Protein AF-A0A8S3HWR1-F1 (afdb_monomer_lite)

Radius of gyration: 20.3 Å; chains: 1; bounding box: 37×56×55 Å

Secondary structure (DSSP, 8-state):
-HHHHHHHHHHHHHHHS-TTT--B---S--------TTTT-SSS-BB-SSSS--BS-TT--HHHHHHHHHHHHHHHHHHTSSS-HHHHHHHHHT----SSPTT--EEEEEEEEESSHHHHHHHHHHHHHHHHHHHHHHHHHH-EE----EEEEEETTEEEEEEEEEESS-HHHHTT-HHHHHHHHHHHHHHHT-TT--TT-EEEEEEEEHHHHHHHHTT-

Sequence (220 aa):
EEFFNLVEKFFSTYSHFNWSLESVRLCSKLNYSRQTSVDSRGSMRILCPSPPYINTSPSTINSTRQLIIQGFQNAQKILEKNLKYEERLKEILELSNNFPDKTIKSILQLKLSVKTLNELNQWTGYMKSRLGRFLNECQDECNLFVQTQNNLETRNDNLERFYSIGFQLDEQILSRHRKFYNSLNQFSEQFIICPFRTDTMKISYKLMSILDWNNEHMKK

pLDDT: mean 85.91, std 10.97, range [46.78, 95.56]

Organism: NCBI:txid392030

Structure (mmCIF, N/CA/C/O backbone):
data_AF-A0A8S3HWR1-F1
#
_entry.id   AF-A0A8S3HWR1-F1
#
loop_
_atom_site.group_PDB
_atom_site.id
_atom_site.type_symbol
_atom_site.label_atom_id
_atom_site.label_alt_id
_atom_site.label_comp_id
_atom_site.label_asym_id
_atom_site.label_entity_id
_atom_site.label_seq_id
_atom_site.pdbx_PDB_ins_code
_atom_site.Cartn_x
_atom_site.Cartn_y
_atom_site.Cartn_z
_atom_site.occupancy
_atom_site.B_iso_or_equiv
_atom_site.auth_seq_id
_atom_site.auth_comp_id
_atom_site.auth_asym_id
_atom_site.auth_atom_id
_atom_site.pdbx_PDB_model_num
ATOM 1 N N . GLU A 1 1 ? -1.163 -0.345 34.695 1.00 73.12 1 GLU A N 1
ATOM 2 C CA . GLU A 1 1 ? -2.581 -0.035 34.397 1.00 73.12 1 GLU A CA 1
ATOM 3 C C . GLU A 1 1 ? -2.732 1.201 33.519 1.00 73.12 1 GLU A C 1
ATOM 5 O O . GLU A 1 1 ? -3.304 1.086 32.446 1.00 73.12 1 GLU A O 1
ATOM 10 N N . GLU A 1 2 ? -2.151 2.347 33.890 1.00 85.44 2 GLU A N 1
ATOM 11 C CA . GLU A 1 2 ? -2.237 3.591 33.102 1.00 85.44 2 GLU A CA 1
ATOM 12 C C . GLU A 1 2 ? -1.794 3.438 31.636 1.00 85.44 2 GLU A C 1
ATOM 14 O O . GLU A 1 2 ? -2.522 3.832 30.729 1.00 85.44 2 GLU A O 1
ATOM 19 N N . PHE A 1 3 ? -0.655 2.782 31.389 1.00 86.12 3 PHE A N 1
ATOM 20 C CA . PHE A 1 3 ? -0.189 2.487 30.030 1.00 86.12 3 PHE A CA 1
ATOM 21 C C . PHE A 1 3 ? -1.216 1.694 29.205 1.00 86.12 3 PHE A C 1
ATOM 23 O O . PHE A 1 3 ? -1.459 2.016 28.047 1.00 86.12 3 PHE A O 1
ATOM 30 N N . PHE A 1 4 ? -1.863 0.687 29.794 1.00 83.88 4 PHE A N 1
ATOM 31 C CA . PHE A 1 4 ? -2.836 -0.143 29.080 1.00 83.88 4 PHE A CA 1
ATOM 32 C C . PHE A 1 4 ? -4.110 0.632 28.760 1.00 83.88 4 PHE A C 1
ATOM 34 O O . PHE A 1 4 ? -4.597 0.565 27.635 1.00 83.88 4 PHE A O 1
ATOM 41 N N . ASN A 1 5 ? -4.575 1.453 29.703 1.00 88.69 5 ASN A N 1
ATOM 42 C CA . ASN A 1 5 ? -5.685 2.369 29.461 1.00 88.69 5 ASN A CA 1
ATOM 43 C C . ASN A 1 5 ? -5.362 3.353 28.325 1.00 88.69 5 ASN A C 1
ATOM 45 O O . ASN A 1 5 ? -6.248 3.713 27.553 1.00 88.69 5 ASN A O 1
ATOM 49 N N . LEU A 1 6 ? -4.103 3.792 28.198 1.00 92.38 6 LEU A N 1
ATOM 50 C CA . LEU A 1 6 ? -3.665 4.630 27.078 1.00 92.38 6 LEU A CA 1
ATOM 51 C C . LEU A 1 6 ? -3.670 3.867 25.752 1.00 92.38 6 LEU A C 1
ATOM 53 O O . LEU A 1 6 ? -4.129 4.418 24.756 1.00 92.38 6 LEU A O 1
ATOM 57 N N . VAL A 1 7 ? -3.208 2.614 25.729 1.00 91.69 7 VAL A N 1
ATOM 58 C CA . VAL A 1 7 ? -3.240 1.759 24.530 1.00 91.69 7 VAL A CA 1
ATOM 59 C C . VAL A 1 7 ? -4.680 1.521 24.068 1.00 91.69 7 VAL A C 1
ATOM 61 O O . VAL A 1 7 ? -4.986 1.677 22.887 1.00 91.69 7 VAL A O 1
ATOM 64 N N . GLU A 1 8 ? -5.588 1.214 24.991 1.00 90.75 8 GLU A N 1
ATOM 65 C CA . GLU A 1 8 ? -7.004 1.010 24.682 1.00 90.75 8 GLU A CA 1
ATOM 66 C C . GLU A 1 8 ? -7.669 2.280 24.156 1.00 90.75 8 GLU A C 1
ATOM 68 O O . GLU A 1 8 ? -8.296 2.266 23.092 1.00 90.75 8 GLU A O 1
ATOM 73 N N . LYS A 1 9 ? -7.451 3.411 24.835 1.00 93.88 9 LYS A N 1
ATOM 74 C CA . LYS A 1 9 ? -7.927 4.713 24.361 1.00 93.88 9 LYS A CA 1
ATOM 75 C C . LYS A 1 9 ? -7.339 5.073 23.006 1.00 93.88 9 LYS A C 1
ATOM 77 O O . LYS A 1 9 ? -8.065 5.624 22.187 1.00 93.88 9 LYS A O 1
ATOM 82 N N . PHE A 1 10 ? -6.069 4.770 22.747 1.00 95.44 10 PHE A N 1
ATOM 83 C CA . PHE A 1 10 ? -5.428 5.027 21.460 1.00 95.44 10 PHE A CA 1
ATOM 84 C C . PHE A 1 10 ? -6.162 4.299 20.332 1.00 95.44 10 PHE A C 1
ATOM 86 O O . PHE A 1 10 ? -6.631 4.945 19.393 1.00 95.44 10 PHE A O 1
ATOM 93 N N . PHE A 1 11 ? -6.315 2.976 20.442 1.00 95.12 11 PHE A N 1
ATOM 94 C CA . PHE A 1 11 ? -6.959 2.191 19.391 1.00 95.12 11 PHE A CA 1
ATOM 95 C C . PHE A 1 11 ? -8.431 2.558 19.223 1.00 95.12 11 PHE A C 1
ATOM 97 O O . PHE A 1 11 ? -8.853 2.769 18.092 1.00 95.12 11 PHE A O 1
ATOM 104 N N . SER A 1 12 ? -9.175 2.723 20.321 1.00 93.81 12 SER A N 1
ATOM 105 C CA . SER A 1 12 ? -10.590 3.116 20.290 1.00 93.81 12 SER A CA 1
ATOM 106 C C . SER A 1 12 ? -10.804 4.519 19.707 1.00 93.81 12 SER A C 1
ATOM 108 O O . SER A 1 12 ? -11.704 4.730 18.892 1.00 93.81 12 SER A O 1
ATOM 110 N N . THR A 1 13 ? -9.944 5.483 20.054 1.00 95.44 13 THR A N 1
ATOM 111 C CA . THR A 1 13 ? -10.031 6.851 19.520 1.00 95.44 13 THR A CA 1
ATOM 112 C C . THR A 1 13 ? -9.774 6.856 18.020 1.00 95.44 13 THR A C 1
ATOM 114 O O . THR A 1 13 ? -10.577 7.384 17.255 1.00 95.44 13 THR A O 1
ATOM 117 N N . TYR A 1 14 ? -8.665 6.264 17.571 1.00 95.56 14 TYR A N 1
ATOM 118 C CA . TYR A 1 14 ? -8.248 6.384 16.174 1.00 95.56 14 TYR A CA 1
ATOM 119 C C . TYR A 1 14 ? -8.963 5.421 15.219 1.00 95.56 14 TYR A C 1
ATOM 121 O O . TYR A 1 14 ? -8.978 5.691 14.014 1.00 95.56 14 TYR A O 1
ATOM 129 N N . SER A 1 15 ? -9.601 4.360 15.730 1.00 94.62 15 SER A N 1
ATOM 130 C CA . SER A 1 15 ? -10.504 3.495 14.957 1.00 94.62 15 SER A CA 1
ATOM 131 C C . SER A 1 15 ? -11.819 4.194 14.583 1.00 94.62 15 SER A C 1
ATOM 133 O O . SER A 1 15 ? -12.380 3.889 13.530 1.00 94.62 15 SER A O 1
ATOM 135 N N . HIS A 1 16 ? -12.278 5.153 15.400 1.00 94.19 16 HIS A N 1
ATOM 136 C CA . HIS A 1 16 ? -13.516 5.919 15.190 1.00 94.19 16 HIS A CA 1
ATOM 137 C C . HIS A 1 16 ? -13.286 7.378 14.770 1.00 94.19 16 HIS A C 1
ATOM 139 O O . HIS A 1 16 ? -14.241 8.081 14.437 1.00 94.19 16 HIS A O 1
ATOM 145 N N . PHE A 1 17 ? -12.037 7.850 14.775 1.00 94.19 17 PHE A N 1
ATOM 146 C CA . PHE A 1 17 ? -11.698 9.219 14.396 1.00 94.19 17 PHE A CA 1
ATOM 147 C C . PHE A 1 17 ? -12.129 9.528 12.956 1.00 94.19 17 PHE A C 1
ATOM 149 O O . PHE A 1 17 ? -11.875 8.750 12.029 1.00 94.19 17 PHE A O 1
ATOM 156 N N . ASN A 1 18 ? -12.739 10.696 12.736 1.00 91.19 18 ASN A N 1
ATOM 157 C CA . ASN A 1 18 ? -13.219 11.095 11.416 1.00 91.19 18 ASN A CA 1
ATOM 158 C C . ASN A 1 18 ? -12.086 11.639 10.532 1.00 91.19 18 ASN A C 1
ATOM 160 O O . ASN A 1 18 ? -12.018 12.823 10.204 1.00 91.19 18 ASN A O 1
ATOM 164 N N . TRP A 1 19 ? -11.211 10.742 10.079 1.00 90.06 19 TRP A N 1
ATOM 165 C CA . TRP A 1 19 ? -10.056 11.053 9.230 1.00 90.06 19 TRP A CA 1
ATOM 166 C C . TRP A 1 19 ? -10.396 11.783 7.920 1.00 90.06 19 TRP A C 1
ATOM 168 O O . TRP A 1 19 ? -9.515 12.385 7.310 1.00 90.06 19 TRP A O 1
ATOM 178 N N . SER A 1 20 ? -11.650 11.726 7.458 1.00 85.94 20 SER A N 1
ATOM 179 C CA . SER A 1 20 ? -12.075 12.426 6.242 1.00 85.94 20 SER A CA 1
ATOM 180 C C . SER A 1 20 ? -12.254 13.932 6.463 1.00 85.94 20 SER A C 1
ATOM 182 O O . SER A 1 20 ? -11.844 14.738 5.622 1.00 85.94 20 SER A O 1
ATOM 184 N N . LEU A 1 21 ? -12.784 14.325 7.623 1.00 84.06 21 LEU A N 1
ATOM 185 C CA . LEU A 1 21 ? -13.127 15.715 7.933 1.00 84.06 21 LEU A CA 1
ATOM 186 C C . LEU A 1 21 ? -12.130 16.376 8.884 1.00 84.06 21 LEU A C 1
ATOM 188 O O . LEU A 1 21 ? -11.926 17.585 8.819 1.00 84.06 21 LEU A O 1
ATOM 192 N N . GLU A 1 22 ? -11.463 15.590 9.721 1.00 86.81 22 GLU A N 1
ATOM 193 C CA . GLU A 1 22 ? -10.639 16.101 10.810 1.00 86.81 22 GLU A CA 1
ATOM 194 C C . GLU A 1 22 ? -9.140 15.902 10.555 1.00 86.81 22 GLU A C 1
ATOM 196 O O . GLU A 1 22 ? -8.712 15.245 9.598 1.00 86.81 22 GLU A O 1
ATOM 201 N N . SER A 1 23 ? -8.332 16.528 11.407 1.00 87.88 23 SER A N 1
ATOM 202 C CA . SER A 1 23 ? -6.884 16.336 11.472 1.00 87.88 23 SER A CA 1
ATOM 203 C C . SER A 1 23 ? -6.483 16.189 12.930 1.00 87.88 23 SER A C 1
ATOM 205 O O . SER A 1 23 ? -6.991 16.919 13.781 1.00 87.88 23 SER A O 1
ATOM 207 N N . VAL A 1 24 ? -5.521 15.317 13.210 1.00 89.56 24 VAL A N 1
ATOM 208 C CA . VAL A 1 24 ? -4.924 15.210 14.543 1.00 89.56 24 VAL A CA 1
ATOM 209 C C . VAL A 1 24 ? -4.003 16.405 14.765 1.00 89.56 24 VAL A C 1
ATOM 211 O O . VAL A 1 24 ? -3.161 16.719 13.917 1.00 89.56 24 VAL A O 1
ATOM 214 N N . ARG A 1 25 ? -4.183 17.094 15.894 1.00 85.06 25 ARG A N 1
ATOM 215 C CA . ARG A 1 25 ? -3.436 18.302 16.264 1.00 85.06 25 ARG A CA 1
ATOM 216 C C . ARG A 1 25 ? -3.097 18.253 17.746 1.00 85.06 25 ARG A C 1
ATOM 218 O O . ARG A 1 25 ? -3.948 17.906 18.556 1.00 85.06 25 ARG A O 1
ATOM 225 N N . LEU A 1 26 ? -1.877 18.652 18.090 1.00 83.38 26 LEU A N 1
ATOM 226 C CA . LEU A 1 26 ? -1.410 18.729 19.480 1.00 83.38 26 LEU A CA 1
ATOM 227 C C . LEU A 1 26 ? -1.367 20.171 20.019 1.00 83.38 26 LEU A C 1
ATOM 229 O O . LEU A 1 26 ? -0.954 20.397 21.152 1.00 83.38 26 LEU A O 1
ATOM 233 N N . CYS A 1 27 ? -1.801 21.157 19.229 1.00 71.25 27 CYS A N 1
ATOM 234 C CA . CYS A 1 27 ? -1.801 22.572 19.606 1.00 71.25 27 CYS A CA 1
ATOM 235 C C . CYS A 1 27 ? -3.230 23.079 19.787 1.00 71.25 27 CYS A C 1
ATOM 237 O O . CYS A 1 27 ? -4.080 22.883 18.919 1.00 71.25 27 CYS A O 1
ATOM 239 N N . SER A 1 28 ? -3.483 23.753 20.909 1.00 61.25 28 SER A N 1
ATOM 240 C CA . SER A 1 28 ? -4.838 24.038 21.387 1.00 61.25 28 SER A CA 1
ATOM 241 C C . SER A 1 28 ? -5.559 25.171 20.659 1.00 61.25 28 SER A C 1
ATOM 243 O O . SER A 1 28 ? -6.784 25.217 20.708 1.00 61.25 28 SER A O 1
ATOM 245 N N . LYS A 1 29 ? -4.867 26.084 19.972 1.00 55.56 29 LYS A N 1
ATOM 246 C CA . LYS A 1 29 ? -5.513 27.212 19.285 1.00 55.56 29 LYS A CA 1
ATOM 247 C C . LYS A 1 29 ? -4.679 27.679 18.112 1.00 55.56 29 LYS A C 1
ATOM 249 O O . LYS A 1 29 ? -3.632 28.291 18.280 1.00 55.56 29 LYS A O 1
ATOM 254 N N . LEU A 1 30 ? -5.195 27.451 16.919 1.00 53.16 30 LEU A N 1
ATOM 255 C CA . LEU A 1 30 ? -4.748 28.147 15.733 1.00 53.16 30 LEU A CA 1
ATOM 256 C C . LEU A 1 30 ? -5.988 28.698 15.052 1.00 53.16 30 LEU A C 1
ATOM 258 O O . LEU A 1 30 ? -6.789 27.938 14.511 1.00 53.16 30 LEU A O 1
ATOM 262 N N . ASN A 1 31 ? -6.112 30.026 15.054 1.00 48.53 31 ASN A N 1
ATOM 263 C CA . ASN A 1 31 ? -6.956 30.775 14.125 1.00 48.53 31 ASN A CA 1
ATOM 264 C C . ASN A 1 31 ? -6.368 30.642 12.706 1.00 48.53 31 ASN A C 1
ATOM 266 O O . ASN A 1 31 ? -6.009 31.628 12.068 1.00 48.53 31 ASN A O 1
ATOM 270 N N . TYR A 1 32 ? -6.195 29.410 12.223 1.00 50.94 32 TYR A N 1
ATOM 271 C CA . TYR A 1 32 ? -5.799 29.126 10.852 1.00 50.94 32 TYR A CA 1
ATOM 272 C C . TYR A 1 32 ? -7.039 29.305 9.976 1.00 50.94 32 TYR A C 1
ATOM 274 O O . TYR A 1 32 ? -7.683 28.354 9.547 1.00 50.94 32 TYR A O 1
ATOM 282 N N . SER A 1 33 ? -7.370 30.568 9.712 1.00 46.78 33 SER A N 1
ATOM 283 C CA . SER A 1 33 ? -8.321 30.979 8.674 1.00 46.78 33 SER A CA 1
ATOM 284 C C . SER A 1 33 ? -7.793 30.717 7.256 1.00 46.78 33 SER A C 1
ATOM 286 O O . SER A 1 33 ? -8.476 30.994 6.275 1.00 46.78 33 SER A O 1
ATOM 288 N N . ARG A 1 34 ? -6.580 30.164 7.126 1.00 49.28 34 ARG A N 1
ATOM 289 C CA . ARG A 1 34 ? -5.975 29.751 5.861 1.00 49.28 34 ARG A CA 1
ATOM 290 C C . ARG A 1 34 ? -5.619 28.271 5.922 1.00 49.28 34 ARG A C 1
ATOM 292 O O . ARG A 1 34 ? -4.478 27.918 6.193 1.00 49.28 34 ARG A O 1
ATOM 299 N N . GLN A 1 35 ? -6.598 27.407 5.660 1.00 53.16 35 GLN A N 1
ATOM 300 C CA . GLN A 1 35 ? -6.298 26.077 5.127 1.00 53.16 35 GLN A CA 1
ATOM 301 C C . GLN A 1 35 ? -5.557 26.288 3.804 1.00 53.16 35 GLN A C 1
ATOM 303 O O . GLN A 1 35 ? -6.161 26.702 2.815 1.00 53.16 35 GLN A O 1
ATOM 308 N N . THR A 1 36 ? -4.243 26.081 3.784 1.00 53.12 36 THR A N 1
ATOM 309 C CA . THR A 1 36 ? -3.518 26.046 2.513 1.00 53.12 36 THR A CA 1
ATOM 310 C C . THR A 1 36 ? -3.724 24.668 1.882 1.00 53.12 36 THR A C 1
ATOM 312 O O . THR A 1 36 ? -3.886 23.667 2.579 1.00 53.12 36 THR A O 1
ATOM 315 N N . SER A 1 37 ? -3.727 24.584 0.551 1.00 54.81 37 SER A N 1
ATOM 316 C CA . SER A 1 37 ? -3.932 23.324 -0.188 1.00 54.81 37 SER A CA 1
ATOM 317 C C . SER A 1 37 ? -2.844 22.267 0.058 1.00 54.81 37 SER A C 1
ATOM 319 O O . SER A 1 37 ? -2.999 21.112 -0.333 1.00 54.81 37 SER A O 1
ATOM 321 N N . VAL A 1 38 ? -1.730 22.652 0.686 1.00 53.16 38 VAL A N 1
ATOM 322 C CA . VAL A 1 38 ? -0.637 21.751 1.072 1.00 53.16 38 VAL A CA 1
ATOM 323 C C . VAL A 1 38 ? -0.955 21.043 2.393 1.00 53.16 38 VAL A C 1
ATOM 325 O O . VAL A 1 38 ? -0.665 19.855 2.521 1.00 53.16 38 VAL A O 1
ATOM 328 N N . ASP A 1 39 ? -1.641 21.720 3.320 1.00 56.03 39 ASP A N 1
ATOM 329 C CA . ASP A 1 39 ? -2.047 21.169 4.624 1.00 56.03 39 ASP A CA 1
ATOM 330 C C . ASP A 1 39 ? -3.174 20.126 4.502 1.00 56.03 39 ASP A C 1
ATOM 332 O O . ASP A 1 39 ? -3.414 19.338 5.420 1.00 56.03 39 ASP A O 1
ATOM 336 N N . SER A 1 40 ? -3.877 20.109 3.363 1.00 63.00 40 SER A N 1
ATOM 337 C CA . SER A 1 40 ? -4.985 19.192 3.082 1.00 63.00 40 SER A CA 1
ATOM 338 C C . SER A 1 40 ? -4.583 17.916 2.337 1.00 63.00 40 SER A C 1
ATOM 340 O O . SER A 1 40 ? -5.436 17.045 2.162 1.00 63.00 40 SER A O 1
ATOM 342 N N . ARG A 1 41 ? -3.319 17.775 1.904 1.00 75.94 41 ARG A N 1
ATOM 343 C CA . ARG A 1 41 ? -2.853 16.574 1.186 1.00 75.94 41 ARG A CA 1
ATOM 344 C C . ARG A 1 41 ? -2.784 15.365 2.111 1.00 75.94 41 ARG A C 1
ATOM 346 O O . ARG A 1 41 ? -2.347 15.488 3.250 1.00 75.94 41 ARG A O 1
ATOM 353 N N . GLY A 1 42 ? -3.114 14.194 1.576 1.00 85.31 42 GLY A N 1
ATOM 354 C CA . GLY A 1 42 ? -3.088 12.922 2.292 1.00 85.31 42 GLY A CA 1
ATOM 355 C C . GLY A 1 42 ? -4.412 12.600 2.988 1.00 85.31 42 GLY A C 1
ATOM 356 O O . GLY A 1 42 ? -5.087 13.474 3.531 1.00 85.31 42 GLY A O 1
ATOM 357 N N . SER A 1 43 ? -4.792 11.326 2.975 1.00 89.06 43 SER A N 1
ATOM 358 C CA . SER A 1 43 ? -6.071 10.846 3.507 1.00 89.06 43 SER A CA 1
ATOM 359 C C . SER A 1 43 ? -6.106 10.731 5.032 1.00 89.06 43 SER A C 1
ATOM 361 O O . SER A 1 43 ? -7.198 10.691 5.597 1.00 89.06 43 SER A O 1
ATOM 363 N N . MET A 1 44 ? -4.951 10.682 5.702 1.00 92.12 44 MET A N 1
ATOM 364 C CA . MET A 1 44 ? -4.816 10.784 7.159 1.00 92.12 44 MET A CA 1
ATOM 365 C C . MET A 1 44 ? -3.956 12.002 7.484 1.00 92.12 44 MET A C 1
ATOM 367 O O . MET A 1 44 ? -2.798 12.062 7.074 1.00 92.12 44 MET A O 1
ATOM 371 N N . ARG A 1 45 ? -4.512 12.989 8.193 1.00 89.81 45 ARG A N 1
ATOM 372 C CA . ARG A 1 45 ? -3.832 14.259 8.482 1.00 89.81 45 ARG A CA 1
ATOM 373 C C . ARG A 1 45 ? -3.377 14.312 9.934 1.00 89.81 45 ARG A C 1
ATOM 375 O O . ARG A 1 45 ? -4.212 14.391 10.834 1.00 89.81 45 ARG A O 1
ATOM 382 N N . ILE A 1 46 ? -2.066 14.310 10.146 1.00 91.31 46 ILE A N 1
ATOM 383 C CA . ILE A 1 46 ? -1.434 14.463 11.459 1.00 91.31 46 ILE A CA 1
ATOM 384 C C . ILE A 1 46 ? -0.518 15.680 11.369 1.00 91.31 46 ILE A C 1
ATOM 386 O O . ILE A 1 46 ? 0.472 15.666 10.641 1.00 91.31 46 ILE A O 1
ATOM 390 N N . LEU A 1 47 ? -0.876 16.763 12.055 1.00 87.62 47 LEU A N 1
ATOM 391 C CA . LEU A 1 47 ? -0.146 18.022 11.931 1.00 87.62 47 LEU A CA 1
ATOM 392 C C . LEU A 1 47 ? 1.024 18.080 12.913 1.00 87.62 47 LEU A C 1
ATOM 394 O O . LEU A 1 47 ? 0.874 17.761 14.095 1.00 87.62 47 LEU A O 1
ATOM 398 N N . CYS A 1 48 ? 2.177 18.537 12.421 1.00 86.81 48 CYS A N 1
ATOM 399 C CA . CYS A 1 48 ? 3.309 18.917 13.260 1.00 86.81 48 CYS A CA 1
ATOM 400 C C . CYS A 1 48 ? 2.850 19.948 14.308 1.00 86.81 48 CYS A C 1
ATOM 402 O O . CYS A 1 48 ? 2.106 20.856 13.944 1.00 86.81 48 CYS A O 1
ATOM 404 N N . PRO A 1 49 ? 3.278 19.856 15.581 1.00 84.06 49 PRO A N 1
ATOM 405 C CA . PRO A 1 49 ? 2.920 20.833 16.612 1.00 84.06 49 PRO A CA 1
ATOM 406 C C . PRO A 1 49 ? 3.667 22.171 16.493 1.00 84.06 49 PRO A C 1
ATOM 408 O O . PRO A 1 49 ? 3.376 23.106 17.235 1.00 84.06 49 PRO A O 1
ATOM 411 N N . SER A 1 50 ? 4.636 22.281 15.587 1.00 82.94 50 SER A N 1
ATOM 412 C CA . SER A 1 50 ? 5.455 23.482 15.422 1.00 82.94 50 SER A CA 1
ATOM 413 C C . SER A 1 50 ? 5.212 24.126 14.055 1.00 82.94 50 SER A C 1
ATOM 415 O O . SER A 1 50 ? 5.093 23.399 13.064 1.00 82.94 50 SER A O 1
ATOM 417 N N . PRO A 1 51 ? 5.179 25.471 13.962 1.00 81.44 51 PRO A N 1
ATOM 418 C CA . PRO A 1 51 ? 5.148 26.159 12.678 1.00 81.44 51 PRO A CA 1
ATOM 419 C C . PRO A 1 51 ? 6.356 25.792 11.792 1.00 81.44 51 PRO A C 1
ATOM 421 O O . PRO A 1 51 ? 7.470 25.694 12.312 1.00 81.44 51 PRO A O 1
ATOM 424 N N . PRO A 1 52 ? 6.180 25.666 10.463 1.00 77.12 52 PRO A N 1
ATOM 425 C CA . PRO A 1 52 ? 4.902 25.655 9.750 1.00 77.12 52 PRO A CA 1
ATOM 426 C C . PRO A 1 52 ? 4.196 24.307 9.982 1.00 77.12 52 PRO A C 1
ATOM 428 O O . PRO A 1 52 ? 4.800 23.265 9.755 1.00 77.12 52 PRO A O 1
ATOM 431 N N . TYR A 1 53 ? 2.943 24.320 10.453 1.00 80.38 53 TYR A N 1
ATOM 432 C CA . TYR A 1 53 ? 2.177 23.146 10.914 1.00 80.38 53 TYR A CA 1
ATOM 433 C C . TYR A 1 53 ? 1.824 22.159 9.782 1.00 80.38 53 TYR A C 1
ATOM 435 O O . TYR A 1 53 ? 0.665 22.006 9.402 1.00 80.38 53 TYR A O 1
ATOM 443 N N . ILE A 1 54 ? 2.835 21.492 9.232 1.00 85.25 54 ILE A N 1
ATOM 444 C CA . ILE A 1 54 ? 2.727 20.604 8.076 1.00 85.25 54 ILE A CA 1
ATOM 445 C C . ILE A 1 54 ? 2.069 19.271 8.431 1.00 85.25 54 ILE A C 1
ATOM 447 O O . ILE A 1 54 ? 2.251 18.745 9.533 1.00 85.25 54 ILE A O 1
ATOM 451 N N . ASN A 1 55 ? 1.359 18.682 7.465 1.00 87.88 55 ASN A N 1
ATOM 452 C CA . ASN A 1 55 ? 0.939 17.289 7.563 1.00 87.88 55 ASN A CA 1
ATOM 453 C C . ASN A 1 55 ? 2.161 16.360 7.466 1.00 87.88 55 ASN A C 1
ATOM 455 O O . ASN A 1 55 ? 2.919 16.428 6.497 1.00 87.88 55 ASN A O 1
ATOM 459 N N . THR A 1 56 ? 2.330 15.470 8.441 1.00 89.75 56 THR A N 1
ATOM 460 C CA . THR A 1 56 ? 3.425 14.487 8.487 1.00 89.75 56 THR A CA 1
ATOM 461 C C . THR A 1 56 ? 3.133 13.225 7.675 1.00 89.75 56 THR A C 1
ATOM 463 O O . THR A 1 56 ? 4.045 12.452 7.385 1.00 89.75 56 THR A O 1
ATOM 466 N N . SER A 1 57 ? 1.887 13.035 7.238 1.00 88.31 57 SER A N 1
ATOM 467 C CA . SER A 1 57 ? 1.435 11.874 6.463 1.00 88.31 57 SER A CA 1
ATOM 468 C C . SER A 1 57 ? 0.850 12.238 5.082 1.00 88.31 57 SER A C 1
ATOM 470 O O . SER A 1 57 ? -0.219 11.738 4.714 1.00 88.31 57 SER A O 1
ATOM 472 N N . PRO A 1 58 ? 1.536 13.064 4.260 1.00 85.44 58 PRO A N 1
ATOM 473 C CA . PRO A 1 58 ? 0.992 13.575 2.997 1.00 85.44 58 PRO A CA 1
ATOM 474 C C . PRO A 1 58 ? 0.866 12.507 1.899 1.00 85.44 58 PRO A C 1
ATOM 476 O O . PRO A 1 58 ? 0.156 12.717 0.921 1.00 85.44 58 PRO A O 1
ATOM 479 N N . SER A 1 59 ? 1.558 11.374 2.041 1.00 84.31 59 SER A N 1
ATOM 480 C CA . SER A 1 59 ? 1.547 10.254 1.092 1.00 84.31 59 SER A CA 1
ATOM 481 C C . SER A 1 59 ? 0.438 9.234 1.354 1.00 84.31 59 SER A C 1
ATOM 483 O O . SER A 1 59 ? 0.306 8.273 0.597 1.00 84.31 59 SER A O 1
ATOM 485 N N . THR A 1 60 ? -0.339 9.401 2.428 1.00 88.38 60 THR A N 1
ATOM 486 C CA . THR A 1 60 ? -1.447 8.493 2.733 1.00 88.38 60 THR A CA 1
ATOM 487 C C . THR A 1 60 ? -2.561 8.660 1.711 1.00 88.38 60 THR A C 1
ATOM 489 O O . THR A 1 60 ? -2.991 9.774 1.430 1.00 88.38 60 THR A O 1
ATOM 492 N N . ILE A 1 61 ? -3.046 7.547 1.173 1.00 88.31 61 ILE A N 1
ATOM 493 C CA . ILE A 1 61 ? -4.184 7.515 0.250 1.00 88.31 61 ILE A CA 1
ATOM 494 C C . ILE A 1 61 ? -5.388 6.862 0.948 1.00 88.31 61 ILE A C 1
ATOM 496 O O . ILE A 1 61 ? -5.237 6.287 2.030 1.00 88.31 61 ILE A O 1
ATOM 500 N N . ASN A 1 62 ? -6.590 6.951 0.376 1.00 87.62 62 ASN A N 1
ATOM 501 C CA . ASN A 1 62 ? -7.817 6.413 0.966 1.00 87.62 62 ASN A CA 1
ATOM 502 C C . ASN A 1 62 ? -7.706 4.913 1.241 1.00 87.62 62 ASN A C 1
ATOM 504 O O . ASN A 1 62 ? -8.109 4.482 2.319 1.00 87.62 62 ASN A O 1
ATOM 508 N N . SER A 1 63 ? -7.110 4.144 0.330 1.00 85.56 63 SER A N 1
ATOM 509 C CA . SER A 1 63 ? -6.926 2.702 0.521 1.00 85.56 63 SER A CA 1
ATOM 510 C C . SER A 1 63 ? -5.980 2.410 1.694 1.00 85.56 63 SER A C 1
ATOM 512 O O . SER A 1 63 ? -6.302 1.610 2.566 1.00 85.56 63 SER A O 1
ATOM 514 N N . THR A 1 64 ? -4.851 3.125 1.803 1.00 87.69 64 THR A N 1
ATOM 515 C CA . THR A 1 64 ? -3.937 2.990 2.954 1.00 87.69 64 THR A CA 1
ATOM 516 C C . THR A 1 64 ? -4.601 3.420 4.262 1.00 87.69 64 THR A C 1
ATOM 518 O O . THR A 1 64 ? -4.409 2.776 5.289 1.00 87.69 64 THR A O 1
ATOM 521 N N . ARG A 1 65 ? -5.421 4.479 4.240 1.00 89.81 65 ARG A N 1
ATOM 522 C CA . ARG A 1 65 ? -6.216 4.894 5.402 1.00 89.81 65 ARG A CA 1
ATOM 523 C C . ARG A 1 65 ? -7.166 3.788 5.851 1.00 89.81 65 ARG A C 1
ATOM 525 O O . ARG A 1 65 ? -7.247 3.523 7.045 1.00 89.81 65 ARG A O 1
ATOM 532 N N . GLN A 1 66 ? -7.887 3.167 4.919 1.00 87.50 66 GLN A N 1
ATOM 533 C CA . GLN A 1 66 ? -8.822 2.082 5.229 1.00 87.50 66 GLN A CA 1
ATOM 534 C C . GLN A 1 66 ? -8.106 0.911 5.906 1.00 87.50 66 GLN A C 1
ATOM 536 O O . GLN A 1 66 ? -8.586 0.439 6.933 1.00 87.50 66 GLN A O 1
ATOM 541 N N . LEU A 1 67 ? -6.926 0.521 5.412 1.00 86.56 67 LEU A N 1
ATOM 542 C CA . LEU A 1 67 ? -6.108 -0.508 6.060 1.00 86.56 67 LEU A CA 1
ATOM 543 C C . LEU A 1 67 ? -5.698 -0.136 7.486 1.00 86.56 67 LEU A C 1
ATOM 545 O O . LEU A 1 67 ? -5.784 -0.960 8.389 1.00 86.56 67 LEU A O 1
ATOM 549 N N . ILE A 1 68 ? -5.229 1.097 7.696 1.00 90.56 68 ILE A N 1
ATOM 550 C CA . ILE A 1 68 ? -4.780 1.546 9.020 1.00 90.56 68 ILE A CA 1
ATOM 551 C C . ILE A 1 68 ? -5.956 1.541 10.005 1.00 90.56 68 ILE A C 1
ATOM 553 O O . ILE A 1 68 ? -5.823 1.023 11.113 1.00 90.56 68 ILE A O 1
ATOM 557 N N . ILE A 1 69 ? -7.124 2.042 9.585 1.00 92.06 69 ILE A N 1
ATOM 558 C CA . ILE A 1 69 ? -8.353 2.004 10.392 1.00 92.06 69 ILE A CA 1
ATOM 559 C C . ILE A 1 69 ? -8.752 0.557 10.699 1.00 92.06 69 ILE A C 1
ATOM 561 O O . ILE A 1 69 ? -9.063 0.246 11.846 1.00 92.06 69 ILE A O 1
ATOM 565 N N . GLN A 1 70 ? -8.695 -0.343 9.715 1.00 89.75 70 GLN A N 1
ATOM 566 C CA . GLN A 1 70 ? -8.974 -1.765 9.921 1.00 89.75 70 GLN A CA 1
ATOM 567 C C . GLN A 1 70 ? -8.001 -2.392 10.932 1.00 89.75 70 GLN A C 1
ATOM 569 O O . GLN A 1 70 ? -8.426 -3.156 11.798 1.00 89.75 70 GLN A O 1
ATOM 574 N N . GLY A 1 71 ? -6.715 -2.034 10.876 1.00 90.56 71 GLY A N 1
ATOM 575 C CA . GLY A 1 71 ? -5.716 -2.436 11.866 1.00 90.56 71 GLY A CA 1
ATOM 576 C C . GLY A 1 71 ? -6.077 -1.970 13.278 1.00 90.56 71 GLY A C 1
ATOM 577 O O . GLY A 1 71 ? -6.058 -2.772 14.211 1.00 90.56 71 GLY A O 1
ATOM 578 N N . PHE A 1 72 ? -6.496 -0.709 13.433 1.00 94.12 72 PHE A N 1
ATOM 579 C CA . PHE A 1 72 ? -6.960 -0.184 14.722 1.00 94.12 72 PHE A CA 1
ATOM 580 C C . PHE A 1 72 ? -8.210 -0.905 15.235 1.00 94.12 72 PHE A C 1
ATOM 582 O O . PHE A 1 72 ? -8.271 -1.259 16.410 1.00 94.12 72 PHE A O 1
ATOM 589 N N . GLN A 1 73 ? -9.178 -1.182 14.361 1.00 93.25 73 GLN A N 1
ATOM 590 C CA . GLN A 1 73 ? -10.394 -1.920 14.712 1.00 93.25 73 GLN A CA 1
ATOM 591 C C . GLN A 1 73 ? -10.096 -3.367 15.125 1.00 93.25 73 GLN A C 1
ATOM 593 O O . GLN A 1 73 ? -10.706 -3.881 16.060 1.00 93.25 73 GLN A O 1
ATOM 598 N N . ASN A 1 74 ? -9.152 -4.035 14.459 1.00 92.38 74 ASN A N 1
ATOM 599 C CA . ASN A 1 74 ? -8.738 -5.389 14.828 1.00 92.38 74 ASN A CA 1
ATOM 600 C C . ASN A 1 74 ? -8.044 -5.411 16.195 1.00 92.38 74 ASN A C 1
ATOM 602 O O . ASN A 1 74 ? -8.374 -6.253 17.028 1.00 92.38 74 ASN A O 1
ATOM 606 N N . ALA A 1 75 ? -7.140 -4.461 16.451 1.00 93.50 75 ALA A N 1
ATOM 607 C CA . ALA A 1 75 ? -6.497 -4.322 17.754 1.00 93.50 75 ALA A CA 1
ATOM 608 C C . ALA A 1 75 ? -7.520 -4.033 18.865 1.00 93.50 75 ALA A C 1
ATOM 610 O O . ALA A 1 75 ? -7.467 -4.653 19.924 1.00 93.50 75 ALA A O 1
ATOM 611 N N . GLN A 1 76 ? -8.502 -3.165 18.606 1.00 92.62 76 GLN A N 1
ATOM 612 C CA . GLN A 1 76 ? -9.586 -2.885 19.549 1.00 92.62 76 GLN A CA 1
ATOM 613 C C . GLN A 1 76 ? -10.388 -4.150 19.900 1.00 92.62 76 GLN A C 1
ATOM 615 O O . GLN A 1 76 ? -10.588 -4.437 21.077 1.00 92.62 76 GLN A O 1
ATOM 620 N N . LYS A 1 77 ? -10.772 -4.960 18.905 1.00 92.75 77 LYS A N 1
ATOM 621 C CA . LYS A 1 77 ? -11.476 -6.234 19.145 1.00 92.75 77 LYS A CA 1
ATOM 622 C C . LYS A 1 77 ? -10.674 -7.199 20.018 1.00 92.75 77 LYS A C 1
ATOM 624 O O . LYS A 1 77 ? -11.262 -7.946 20.791 1.00 92.75 77 LYS A O 1
ATOM 629 N N . ILE A 1 78 ? -9.345 -7.217 19.887 1.00 93.50 78 ILE A N 1
ATOM 630 C CA . ILE A 1 78 ? -8.466 -8.025 20.747 1.00 93.50 78 ILE A CA 1
ATOM 631 C C . ILE A 1 78 ? -8.473 -7.490 22.180 1.00 93.50 78 ILE A C 1
ATOM 633 O O . ILE A 1 78 ? -8.530 -8.271 23.129 1.00 93.50 78 ILE A O 1
ATOM 637 N N . LEU A 1 79 ? -8.450 -6.167 22.346 1.00 90.50 79 LEU A N 1
ATOM 638 C CA . LEU A 1 79 ? -8.485 -5.530 23.662 1.00 90.50 79 LEU A CA 1
ATOM 639 C C . LEU A 1 79 ? -9.793 -5.792 24.414 1.00 90.50 79 LEU A C 1
ATOM 641 O O . LEU A 1 79 ? -9.755 -5.890 25.636 1.00 90.50 79 LEU A O 1
ATOM 645 N N . GLU A 1 80 ? -10.904 -5.988 23.707 1.00 89.38 80 GLU A N 1
ATOM 646 C CA . GLU A 1 80 ? -12.216 -6.336 24.275 1.00 89.38 80 GLU A CA 1
ATOM 647 C C . GLU A 1 80 ? -12.324 -7.810 24.724 1.00 89.38 80 GLU A C 1
ATOM 649 O O . GLU A 1 80 ? -13.268 -8.182 25.425 1.00 89.38 80 GLU A O 1
ATOM 654 N N . LYS A 1 81 ? -11.368 -8.677 24.358 1.00 91.12 81 LYS A N 1
ATOM 655 C CA . LYS A 1 81 ? -11.391 -10.095 24.749 1.00 91.12 81 LYS A CA 1
ATOM 656 C C . LYS A 1 81 ? -11.128 -10.274 26.240 1.00 91.12 81 LYS A C 1
ATOM 658 O O . LYS A 1 81 ? -10.294 -9.593 26.832 1.00 91.12 81 LYS A O 1
ATOM 663 N N . ASN A 1 82 ? -11.736 -11.302 26.829 1.00 87.12 82 ASN A N 1
ATOM 664 C CA . ASN A 1 82 ? -11.473 -11.698 28.213 1.00 87.12 82 ASN A CA 1
ATOM 665 C C . ASN A 1 82 ? -10.171 -12.520 28.349 1.00 87.12 82 ASN A C 1
ATOM 667 O O . ASN A 1 82 ? -10.200 -13.697 28.696 1.00 87.12 82 ASN A O 1
ATOM 671 N N . LEU A 1 83 ? -9.033 -11.906 28.014 1.00 87.56 83 LEU A N 1
ATOM 672 C CA . LEU A 1 83 ? -7.681 -12.482 28.117 1.00 87.56 83 LEU A CA 1
ATOM 673 C C . LEU A 1 83 ? -6.818 -11.696 29.108 1.00 87.56 83 LEU A C 1
ATOM 675 O O . LEU A 1 83 ? -7.160 -10.559 29.452 1.00 87.56 83 LEU A O 1
ATOM 679 N N . LYS A 1 84 ? -5.670 -12.243 29.525 1.00 88.81 84 LYS A N 1
ATOM 680 C CA . LYS A 1 84 ? -4.680 -11.450 30.274 1.00 88.81 84 LYS A CA 1
ATOM 681 C C . LYS A 1 84 ? -4.079 -10.368 29.372 1.00 88.81 84 LYS A C 1
ATOM 683 O O . LYS A 1 84 ? -3.958 -10.548 28.165 1.00 88.81 84 LYS A O 1
ATOM 688 N N . TYR A 1 85 ? -3.671 -9.238 29.946 1.00 83.94 85 TYR A N 1
ATOM 689 C CA . TYR A 1 85 ? -3.165 -8.095 29.170 1.00 83.94 85 TYR A CA 1
ATOM 690 C C . TYR A 1 85 ? -1.951 -8.426 28.296 1.00 83.94 85 TYR A C 1
ATOM 692 O O . TYR A 1 85 ? -1.881 -7.996 27.148 1.00 83.94 85 TYR A O 1
ATOM 700 N N . GLU A 1 86 ? -1.012 -9.206 28.828 1.00 88.00 86 GLU A N 1
ATOM 701 C CA . GLU A 1 86 ? 0.194 -9.642 28.114 1.00 88.00 86 GLU A CA 1
ATOM 702 C C . GLU A 1 86 ? -0.162 -10.461 26.868 1.00 88.00 86 GLU A C 1
ATOM 704 O O . GLU A 1 86 ? 0.438 -10.279 25.811 1.00 88.00 86 GLU A O 1
ATOM 709 N N . GLU A 1 87 ? -1.194 -11.301 26.971 1.00 90.94 87 GLU A N 1
ATOM 710 C CA . GLU A 1 87 ? -1.711 -12.101 25.861 1.00 90.94 87 GLU A CA 1
ATOM 711 C C . GLU A 1 87 ? -2.378 -11.211 24.807 1.00 90.94 87 GLU A C 1
ATOM 713 O O . GLU A 1 87 ? -2.117 -11.385 23.619 1.00 90.94 87 GLU A O 1
ATOM 718 N N . ARG A 1 88 ? -3.162 -10.202 25.223 1.00 89.69 88 ARG A N 1
ATOM 719 C CA . ARG A 1 88 ? -3.769 -9.227 24.296 1.00 89.69 88 ARG A CA 1
ATOM 720 C C . ARG A 1 88 ? -2.703 -8.439 23.536 1.00 89.69 88 ARG A C 1
ATOM 722 O O . ARG A 1 88 ? -2.804 -8.295 22.323 1.00 89.69 88 ARG A O 1
ATOM 729 N N . LEU A 1 89 ? -1.673 -7.938 24.225 1.00 88.88 89 LEU A N 1
ATOM 730 C CA . LEU A 1 89 ? -0.579 -7.205 23.578 1.00 88.88 89 LEU A CA 1
ATOM 731 C C . LEU A 1 89 ? 0.210 -8.087 22.619 1.00 88.88 89 LEU A C 1
ATOM 733 O O . LEU A 1 89 ? 0.512 -7.650 21.511 1.00 88.88 89 LEU A O 1
ATOM 737 N N . LYS A 1 90 ? 0.523 -9.318 23.029 1.00 91.62 90 LYS A N 1
ATOM 738 C CA . LYS A 1 90 ? 1.176 -10.289 22.156 1.00 91.62 90 LYS A CA 1
ATOM 739 C C . LYS A 1 90 ? 0.349 -10.513 20.890 1.00 91.62 90 LYS A C 1
ATOM 741 O O . LYS A 1 90 ? 0.889 -10.393 19.798 1.00 91.62 90 LYS A O 1
ATOM 746 N N . GLU A 1 91 ? -0.957 -10.731 21.029 1.00 92.69 91 GLU A N 1
ATOM 747 C CA . GLU A 1 91 ? -1.845 -10.936 19.884 1.00 92.69 91 GLU A CA 1
ATOM 748 C C . GLU A 1 91 ? -1.914 -9.697 18.967 1.00 92.69 91 GLU A C 1
ATOM 750 O O . GLU A 1 91 ? -1.892 -9.839 17.748 1.00 92.69 91 GLU A O 1
ATOM 755 N N . ILE A 1 92 ? -1.920 -8.477 19.522 1.00 91.25 92 ILE A N 1
ATOM 756 C CA . ILE A 1 92 ? -1.859 -7.232 18.730 1.00 91.25 92 ILE A CA 1
ATOM 757 C C . ILE A 1 92 ? -0.546 -7.130 17.945 1.00 91.25 92 ILE A C 1
ATOM 759 O O . ILE A 1 92 ? -0.561 -6.729 16.783 1.00 91.25 92 ILE A O 1
ATOM 763 N N . LEU A 1 93 ? 0.588 -7.472 18.562 1.00 90.62 93 LEU A N 1
ATOM 764 C CA . LEU A 1 93 ? 1.904 -7.433 17.913 1.00 90.62 93 LEU A CA 1
ATOM 765 C C . LEU A 1 93 ? 2.067 -8.525 16.847 1.00 90.62 93 LEU A C 1
ATOM 767 O O . LEU A 1 93 ? 2.837 -8.351 15.905 1.00 90.62 93 LEU A O 1
ATOM 771 N N . GLU A 1 94 ? 1.336 -9.628 16.988 1.00 90.38 94 GLU A N 1
ATOM 772 C CA . GLU A 1 94 ? 1.295 -10.744 16.041 1.00 90.38 94 GLU A CA 1
ATOM 773 C C . GLU A 1 94 ? 0.229 -10.561 14.945 1.00 90.38 94 GLU A C 1
ATOM 775 O O . GLU A 1 94 ? 0.100 -11.420 14.068 1.00 90.38 94 GLU A O 1
ATOM 780 N N . LEU A 1 95 ? -0.509 -9.439 14.941 1.00 86.62 95 LEU A N 1
ATOM 781 C CA . LEU A 1 95 ? -1.441 -9.115 13.864 1.00 86.62 95 LEU A CA 1
ATOM 782 C C . LEU A 1 95 ? -0.700 -9.076 12.528 1.00 86.62 95 LEU A C 1
ATOM 784 O O . LEU A 1 95 ? 0.103 -8.186 12.240 1.00 86.62 95 LEU A O 1
ATOM 788 N N . SER A 1 96 ? -1.032 -10.036 11.675 1.00 79.00 96 SER A N 1
ATOM 789 C CA . SER A 1 96 ? -0.638 -10.017 10.278 1.00 79.00 96 SER A CA 1
ATOM 790 C C . SER A 1 96 ? -1.717 -9.327 9.455 1.00 79.00 96 SER A C 1
ATOM 792 O O . SER A 1 96 ? -2.916 -9.399 9.740 1.00 79.00 96 SER A O 1
ATOM 794 N N . ASN A 1 97 ? -1.290 -8.626 8.411 1.00 72.81 97 ASN A N 1
ATOM 795 C CA . ASN A 1 97 ? -2.237 -8.099 7.450 1.00 72.81 97 ASN A CA 1
ATOM 796 C C . ASN A 1 97 ? -2.723 -9.266 6.574 1.00 72.81 97 ASN A C 1
ATOM 798 O O . ASN A 1 97 ? -1.906 -9.956 5.962 1.00 72.81 97 ASN A O 1
ATOM 802 N N . ASN A 1 98 ? -4.036 -9.451 6.453 1.00 74.50 98 ASN A N 1
ATOM 803 C CA . ASN A 1 98 ? -4.634 -10.496 5.618 1.00 74.50 98 ASN A CA 1
ATOM 804 C C . ASN A 1 98 ? -4.513 -10.135 4.126 1.00 74.50 98 ASN A C 1
ATOM 806 O O . ASN A 1 98 ? -5.465 -9.614 3.555 1.00 74.50 98 ASN A O 1
ATOM 810 N N . PHE A 1 99 ? -3.339 -10.362 3.514 1.00 79.50 99 PHE A N 1
ATOM 811 C CA . PHE A 1 99 ? -3.167 -10.224 2.061 1.00 79.50 99 PHE A CA 1
ATOM 812 C C . PHE A 1 99 ? -3.288 -11.582 1.386 1.00 79.50 99 PHE A C 1
ATOM 814 O O . PHE A 1 99 ? -2.608 -12.518 1.811 1.00 79.50 99 PHE A O 1
ATOM 821 N N . PRO A 1 100 ? -3.959 -11.650 0.237 1.00 82.25 100 PRO A N 1
ATOM 822 C CA . PRO A 1 100 ? -5.018 -10.748 -0.212 1.00 82.25 100 PRO A CA 1
ATOM 823 C C . PRO A 1 100 ? -6.282 -10.913 0.644 1.00 82.25 100 PRO A C 1
ATOM 825 O O . PRO A 1 100 ? -6.587 -12.011 1.111 1.00 82.25 100 PRO A O 1
ATOM 828 N N . ASP A 1 101 ? -7.022 -9.827 0.860 1.00 80.75 101 ASP A N 1
ATOM 829 C CA . ASP A 1 101 ? -8.308 -9.889 1.550 1.00 80.75 101 ASP A CA 1
ATOM 830 C C . ASP A 1 101 ? -9.429 -10.363 0.605 1.00 80.75 101 ASP A C 1
ATOM 832 O O . ASP A 1 101 ? -9.239 -10.513 -0.602 1.00 80.75 101 ASP A O 1
ATOM 836 N N . LYS A 1 102 ? -10.631 -10.598 1.148 1.00 84.94 102 LYS A N 1
ATOM 837 C CA . LYS A 1 102 ? -11.775 -11.105 0.366 1.00 84.94 102 LYS A CA 1
ATOM 838 C C . LYS A 1 102 ? -12.295 -10.122 -0.691 1.00 84.94 102 LYS A C 1
ATOM 840 O O . LYS A 1 102 ? -13.104 -10.520 -1.526 1.00 84.94 102 LYS A O 1
ATOM 845 N N . THR A 1 103 ? -11.915 -8.848 -0.620 1.00 86.12 103 THR A N 1
ATOM 846 C CA . THR A 1 103 ? -12.362 -7.814 -1.564 1.00 86.12 103 THR A CA 1
ATOM 847 C C . THR A 1 103 ? -11.446 -7.709 -2.778 1.00 86.12 103 THR A C 1
ATOM 849 O O . THR A 1 103 ? -11.883 -7.239 -3.829 1.00 86.12 103 THR A O 1
ATOM 852 N N . ILE A 1 104 ? -10.199 -8.172 -2.656 1.00 90.00 104 ILE A N 1
ATOM 853 C CA . ILE A 1 104 ? -9.232 -8.203 -3.749 1.00 90.00 104 ILE A CA 1
ATOM 854 C C . ILE A 1 104 ? -9.620 -9.289 -4.757 1.00 90.00 104 ILE A C 1
ATOM 856 O O . ILE A 1 104 ? -9.749 -10.466 -4.424 1.00 90.00 104 ILE A O 1
ATOM 860 N N . LYS A 1 105 ? -9.749 -8.888 -6.022 1.00 92.56 105 LYS A N 1
ATOM 861 C CA . LYS A 1 105 ? -10.081 -9.776 -7.144 1.00 92.56 105 LYS A CA 1
ATOM 862 C C . LYS A 1 105 ? -8.935 -9.960 -8.132 1.00 92.56 105 LYS A C 1
ATOM 864 O O . LYS A 1 105 ? -8.851 -10.989 -8.804 1.00 92.56 105 LYS A O 1
ATOM 869 N N . SER A 1 106 ? -8.033 -8.986 -8.210 1.00 93.88 106 SER A N 1
ATOM 870 C CA . SER A 1 106 ? -6.806 -9.084 -8.998 1.00 93.88 106 SER A CA 1
ATOM 871 C C . SER A 1 106 ? -5.620 -8.448 -8.288 1.00 93.88 106 SER A C 1
ATOM 873 O O . SER A 1 106 ? -5.774 -7.622 -7.385 1.00 93.88 106 SER A O 1
ATOM 875 N N . ILE A 1 107 ? -4.423 -8.874 -8.683 1.00 93.94 107 ILE A N 1
ATOM 876 C CA . ILE A 1 107 ? -3.159 -8.454 -8.088 1.00 93.94 107 ILE A CA 1
ATOM 877 C C . ILE A 1 107 ? -2.193 -8.053 -9.198 1.00 93.94 107 ILE A C 1
ATOM 879 O O . ILE A 1 107 ? -1.914 -8.832 -10.110 1.00 93.94 107 ILE A O 1
ATOM 883 N N . LEU A 1 108 ? -1.635 -6.849 -9.086 1.00 94.50 108 LEU A N 1
ATOM 884 C CA . LEU A 1 108 ? -0.439 -6.448 -9.817 1.00 94.50 108 LEU A CA 1
ATOM 885 C C . LEU A 1 108 ? 0.782 -6.799 -8.969 1.00 94.50 108 LEU A C 1
ATOM 887 O O . LEU A 1 108 ? 1.014 -6.197 -7.921 1.00 94.50 108 LEU A O 1
ATOM 891 N N . GLN A 1 109 ? 1.575 -7.758 -9.431 1.00 93.44 109 GLN A N 1
ATOM 892 C CA . GLN A 1 109 ? 2.860 -8.092 -8.835 1.00 93.44 109 GLN A CA 1
ATOM 893 C C . GLN A 1 109 ? 3.970 -7.372 -9.600 1.00 93.44 109 GLN A C 1
ATOM 895 O O . GLN A 1 109 ? 4.164 -7.607 -10.791 1.00 93.44 109 GLN A O 1
ATOM 900 N N . LEU A 1 110 ? 4.720 -6.514 -8.917 1.00 93.94 110 LEU A N 1
ATOM 901 C CA . LEU A 1 110 ? 5.961 -5.932 -9.412 1.00 93.94 110 LEU A CA 1
ATOM 902 C C . LEU A 1 110 ? 7.131 -6.792 -8.937 1.00 93.94 110 LEU A C 1
ATOM 904 O O . LEU A 1 110 ? 7.225 -7.126 -7.755 1.00 93.94 110 LEU A O 1
ATOM 908 N N . LYS A 1 111 ? 8.049 -7.106 -9.843 1.00 93.69 111 LYS A N 1
ATOM 909 C CA . LYS A 1 111 ? 9.275 -7.843 -9.552 1.00 93.69 111 LYS A CA 1
ATOM 910 C C . LYS A 1 111 ? 10.481 -6.967 -9.842 1.00 93.69 111 LYS A C 1
ATOM 912 O O . LYS A 1 111 ? 10.719 -6.588 -10.990 1.00 93.69 111 LYS A O 1
ATOM 917 N N . LEU A 1 112 ? 11.246 -6.685 -8.795 1.00 93.44 112 LEU A N 1
ATOM 918 C CA . LEU A 1 112 ? 12.566 -6.073 -8.863 1.00 93.44 112 LEU A CA 1
ATOM 919 C C . LEU A 1 112 ? 13.609 -7.187 -8.887 1.00 93.44 112 LEU A C 1
ATOM 921 O O . LEU A 1 112 ? 13.569 -8.049 -8.021 1.00 93.44 112 LEU A O 1
ATOM 925 N N . SER A 1 113 ? 14.534 -7.166 -9.841 1.00 94.19 113 SER A N 1
ATOM 926 C CA . SER A 1 113 ? 15.647 -8.118 -9.928 1.00 94.19 113 SER A CA 1
ATOM 927 C C . SER A 1 113 ? 16.950 -7.344 -10.046 1.00 94.19 113 SER A C 1
ATOM 929 O O . SER A 1 113 ? 17.028 -6.416 -10.849 1.00 94.19 113 SER A O 1
ATOM 931 N N . VAL A 1 114 ? 17.953 -7.722 -9.255 1.00 95.06 114 VAL A N 1
ATOM 932 C CA . VAL A 1 114 ? 19.285 -7.095 -9.227 1.00 95.06 114 VAL A CA 1
ATOM 933 C C . VAL A 1 114 ? 20.369 -8.128 -8.912 1.00 95.06 114 VAL A C 1
ATOM 935 O O . VAL A 1 114 ? 20.047 -9.235 -8.486 1.00 95.06 114 VAL A O 1
ATOM 938 N N . LYS A 1 115 ? 21.650 -7.761 -9.038 1.00 94.38 115 LYS A N 1
ATOM 939 C CA . LYS A 1 115 ? 22.772 -8.654 -8.708 1.00 94.38 115 LYS A CA 1
ATOM 940 C C . LYS A 1 115 ? 23.254 -8.491 -7.267 1.00 94.38 115 LYS A C 1
ATOM 942 O O . LYS A 1 115 ? 23.716 -9.449 -6.656 1.00 94.38 115 LYS A O 1
ATOM 947 N N . THR A 1 116 ? 23.168 -7.283 -6.708 1.00 93.12 116 THR A N 1
ATOM 948 C CA . THR A 1 116 ? 23.699 -6.990 -5.364 1.00 93.12 116 THR A CA 1
ATOM 949 C C . THR A 1 116 ? 22.658 -6.386 -4.428 1.00 93.12 116 THR A C 1
ATOM 951 O O . THR A 1 116 ? 21.689 -5.756 -4.850 1.00 93.12 116 THR A O 1
ATOM 954 N N . LEU A 1 117 ? 22.870 -6.532 -3.117 1.00 91.56 117 LEU A N 1
ATOM 955 C CA . LEU A 1 117 ? 21.974 -5.953 -2.111 1.00 91.56 117 LEU A CA 1
ATOM 956 C C . LEU A 1 117 ? 21.967 -4.415 -2.155 1.00 91.56 117 LEU A C 1
ATOM 958 O O . LEU A 1 117 ? 20.930 -3.796 -1.920 1.00 91.56 117 LEU A O 1
ATOM 962 N N . ASN A 1 118 ? 23.104 -3.795 -2.484 1.00 94.06 118 ASN A N 1
ATOM 963 C CA . ASN A 1 118 ? 23.190 -2.343 -2.631 1.00 94.06 118 ASN A CA 1
ATOM 964 C C . ASN A 1 118 ? 22.305 -1.847 -3.784 1.00 94.06 118 ASN A C 1
ATOM 966 O O . ASN A 1 118 ? 21.488 -0.947 -3.585 1.00 94.06 118 ASN A O 1
ATOM 970 N N . GLU A 1 119 ? 22.397 -2.498 -4.950 1.00 94.38 119 GLU A N 1
ATOM 971 C CA . GLU A 1 119 ? 21.487 -2.240 -6.071 1.00 94.38 119 GLU A CA 1
ATOM 972 C C . GLU A 1 119 ? 20.034 -2.442 -5.637 1.00 94.38 119 GLU A C 1
ATOM 974 O O . GLU A 1 119 ? 19.192 -1.600 -5.930 1.00 94.38 119 GLU A O 1
ATOM 979 N N . LEU A 1 120 ? 19.725 -3.502 -4.877 1.00 91.69 120 LEU A N 1
ATOM 980 C CA . LEU A 1 120 ? 18.350 -3.777 -4.451 1.00 91.69 120 LEU A CA 1
ATOM 981 C C . LEU A 1 120 ? 17.781 -2.641 -3.605 1.00 91.69 120 LEU A C 1
ATOM 983 O O . LEU A 1 120 ? 16.620 -2.262 -3.773 1.00 91.69 120 LEU A O 1
ATOM 987 N N . ASN A 1 121 ? 18.580 -2.113 -2.680 1.00 91.69 121 ASN A N 1
ATOM 988 C CA . ASN A 1 121 ? 18.176 -1.031 -1.793 1.00 91.69 121 ASN A CA 1
ATOM 989 C C . ASN A 1 121 ? 17.944 0.266 -2.573 1.00 91.69 121 ASN A C 1
ATOM 991 O O . ASN A 1 121 ? 16.905 0.906 -2.391 1.00 91.69 121 ASN A O 1
ATOM 995 N N . GLN A 1 122 ? 18.847 0.603 -3.496 1.00 93.12 122 GLN A N 1
ATOM 996 C CA . GLN A 1 122 ? 18.691 1.752 -4.389 1.00 93.12 122 GLN A CA 1
ATOM 997 C C . GLN A 1 122 ? 17.455 1.601 -5.288 1.00 93.12 122 GLN A C 1
ATOM 999 O O . GLN A 1 122 ? 16.623 2.508 -5.358 1.00 93.12 122 GLN A O 1
ATOM 1004 N N . TRP A 1 123 ? 17.278 0.430 -5.907 1.00 92.88 123 TRP A N 1
ATOM 1005 C CA . TRP A 1 123 ? 16.147 0.124 -6.786 1.00 92.88 123 TRP A CA 1
ATOM 1006 C C . TRP A 1 123 ? 14.817 0.154 -6.042 1.00 92.88 123 TRP A C 1
ATOM 1008 O O . TRP A 1 123 ? 13.836 0.719 -6.522 1.00 92.88 123 TRP A O 1
ATOM 1018 N N . THR A 1 124 ? 14.798 -0.382 -4.822 1.00 91.38 124 THR A N 1
ATOM 1019 C CA . THR A 1 124 ? 13.638 -0.336 -3.931 1.00 91.38 124 THR A CA 1
ATOM 1020 C C . THR A 1 124 ? 13.280 1.102 -3.560 1.00 91.38 124 THR A C 1
ATOM 1022 O O . THR A 1 124 ? 12.106 1.466 -3.606 1.00 91.38 124 THR A O 1
ATOM 1025 N N . GLY A 1 125 ? 14.263 1.932 -3.193 1.00 91.38 125 GLY A N 1
ATOM 1026 C CA . GLY A 1 125 ? 14.034 3.342 -2.862 1.00 91.38 125 GLY A CA 1
ATOM 1027 C C . GLY A 1 125 ? 13.497 4.134 -4.057 1.00 91.38 125 GLY A C 1
ATOM 1028 O O . GLY A 1 125 ? 12.511 4.869 -3.935 1.00 91.38 125 GLY A O 1
ATOM 1029 N N . TYR A 1 126 ? 14.085 3.916 -5.236 1.00 93.25 126 TYR A N 1
ATOM 1030 C CA . TYR A 1 126 ? 13.607 4.510 -6.481 1.00 93.25 126 TYR A CA 1
ATOM 1031 C C . TYR A 1 126 ? 12.166 4.089 -6.773 1.00 93.25 126 TYR A C 1
ATOM 1033 O O . TYR A 1 126 ? 11.301 4.945 -6.925 1.00 93.25 126 TYR A O 1
ATOM 1041 N N . MET A 1 127 ? 11.872 2.787 -6.734 1.00 92.81 127 MET A N 1
ATOM 1042 C CA . MET A 1 127 ? 10.525 2.262 -6.949 1.00 92.81 127 MET A CA 1
ATOM 1043 C C . MET A 1 127 ? 9.512 2.889 -5.984 1.00 92.81 127 MET A C 1
ATOM 1045 O O . MET A 1 127 ? 8.527 3.481 -6.427 1.00 92.81 127 MET A O 1
ATOM 1049 N N . LYS A 1 128 ? 9.785 2.856 -4.672 1.00 89.62 128 LYS A N 1
ATOM 1050 C CA . LYS A 1 128 ? 8.869 3.369 -3.638 1.00 89.62 128 LYS A CA 1
ATOM 1051 C C . LYS A 1 128 ? 8.543 4.852 -3.809 1.00 89.62 128 LYS A C 1
ATOM 1053 O O . LYS A 1 128 ? 7.398 5.251 -3.617 1.00 89.62 128 LYS A O 1
ATOM 1058 N N . SER A 1 129 ? 9.525 5.665 -4.195 1.00 90.00 129 SER A N 1
ATOM 1059 C CA . SER A 1 129 ? 9.319 7.108 -4.388 1.00 90.00 129 SER A CA 1
ATOM 1060 C C . SER A 1 129 ? 8.444 7.456 -5.600 1.00 90.00 129 SER A C 1
ATOM 1062 O O . SER A 1 129 ? 7.852 8.532 -5.618 1.00 90.00 129 SER A O 1
ATOM 1064 N N . ARG A 1 130 ? 8.311 6.558 -6.588 1.00 91.62 130 ARG A N 1
ATOM 1065 C CA . ARG A 1 130 ? 7.390 6.722 -7.731 1.00 91.62 130 ARG A CA 1
ATOM 1066 C C . ARG A 1 130 ? 6.062 6.001 -7.513 1.00 91.62 130 ARG A C 1
ATOM 1068 O O . ARG A 1 130 ? 5.034 6.450 -8.015 1.00 91.62 130 ARG A O 1
ATOM 1075 N N . LEU A 1 131 ? 6.075 4.925 -6.724 1.00 90.06 131 LEU A N 1
ATOM 1076 C CA . LEU A 1 131 ? 4.906 4.097 -6.454 1.00 90.06 131 LEU A CA 1
ATOM 1077 C C . LEU A 1 131 ? 3.754 4.917 -5.866 1.00 90.06 131 LEU A C 1
ATOM 1079 O O . LEU A 1 131 ? 2.615 4.739 -6.275 1.00 90.06 131 LEU A O 1
ATOM 1083 N N . GLY A 1 132 ? 4.041 5.870 -4.975 1.00 86.81 132 GLY A N 1
ATOM 1084 C CA . GLY A 1 132 ? 3.006 6.718 -4.376 1.00 86.81 132 GLY A CA 1
ATOM 1085 C C . GLY A 1 132 ? 2.146 7.461 -5.406 1.00 86.81 132 GLY A C 1
ATOM 1086 O O . GLY A 1 132 ? 0.932 7.540 -5.239 1.00 86.81 132 GLY A O 1
ATOM 1087 N N . ARG A 1 133 ? 2.738 7.958 -6.501 1.00 87.50 133 ARG A N 1
ATOM 1088 C CA . ARG A 1 133 ? 1.979 8.615 -7.576 1.00 87.50 133 ARG A CA 1
ATOM 1089 C C . ARG A 1 133 ? 1.105 7.616 -8.333 1.00 87.50 133 ARG A C 1
ATOM 1091 O O . ARG A 1 133 ? -0.080 7.872 -8.504 1.00 87.50 133 ARG A O 1
ATOM 1098 N N . PHE A 1 134 ? 1.676 6.475 -8.717 1.00 91.31 134 PHE A N 1
ATOM 1099 C CA . PHE A 1 134 ? 0.942 5.403 -9.392 1.00 91.31 134 PHE A CA 1
ATOM 1100 C C . PHE A 1 134 ? -0.270 4.931 -8.573 1.00 91.31 134 PHE A C 1
ATOM 1102 O O . PHE A 1 134 ? -1.365 4.787 -9.111 1.00 91.31 134 PHE A O 1
ATOM 1109 N N . LEU A 1 135 ? -0.096 4.747 -7.260 1.00 90.50 135 LEU A N 1
ATOM 1110 C CA . LEU A 1 135 ? -1.180 4.333 -6.369 1.00 90.50 135 LEU A CA 1
ATOM 1111 C C . LEU A 1 135 ? -2.264 5.413 -6.234 1.00 90.50 135 LEU A C 1
ATOM 1113 O O . LEU A 1 135 ? -3.440 5.074 -6.219 1.00 90.50 135 LEU A O 1
ATOM 1117 N N . ASN A 1 136 ? -1.899 6.698 -6.178 1.00 86.56 136 ASN A N 1
ATOM 1118 C CA . ASN A 1 136 ? -2.889 7.781 -6.180 1.00 86.56 136 ASN A CA 1
ATOM 1119 C C . ASN A 1 136 ? -3.736 7.767 -7.461 1.00 86.56 136 ASN A C 1
ATOM 1121 O O . ASN A 1 136 ? -4.958 7.771 -7.380 1.00 86.56 136 ASN A O 1
ATOM 1125 N N . GLU A 1 137 ? -3.096 7.673 -8.630 1.00 88.19 137 GLU A N 1
ATOM 1126 C CA . GLU A 1 137 ? -3.803 7.621 -9.918 1.00 88.19 137 GLU A CA 1
ATOM 1127 C C . GLU A 1 137 ? -4.707 6.379 -10.026 1.00 88.19 137 GLU A C 1
ATOM 1129 O O . GLU A 1 137 ? -5.835 6.459 -10.508 1.00 88.19 137 GLU A O 1
ATOM 1134 N N . CYS A 1 138 ? -4.251 5.226 -9.528 1.00 88.81 138 CYS A N 1
ATOM 1135 C CA . CYS A 1 138 ? -5.048 4.000 -9.522 1.00 88.81 138 CYS A CA 1
ATOM 1136 C C . CYS A 1 138 ? -6.204 4.030 -8.514 1.00 88.81 138 CYS A C 1
ATOM 1138 O O . CYS A 1 138 ? -7.201 3.338 -8.716 1.00 88.81 138 CYS A O 1
ATOM 1140 N N . GLN A 1 139 ? -6.089 4.786 -7.424 1.00 84.50 139 GLN A N 1
ATOM 1141 C CA . GLN A 1 139 ? -7.141 4.855 -6.417 1.00 84.50 139 GLN A CA 1
ATOM 1142 C C . GLN A 1 139 ? -8.415 5.483 -6.956 1.00 84.50 139 GLN A C 1
ATOM 1144 O O . GLN A 1 139 ? -9.491 4.921 -6.763 1.00 84.50 139 GLN A O 1
ATOM 1149 N N . ASP A 1 140 ? -8.282 6.615 -7.633 1.00 76.62 140 ASP A N 1
ATOM 1150 C CA . ASP A 1 140 ? -9.437 7.379 -8.093 1.00 76.62 140 ASP A CA 1
ATOM 1151 C C . ASP A 1 140 ? -10.114 6.709 -9.300 1.00 76.62 140 ASP A C 1
ATOM 1153 O O . ASP A 1 140 ? -11.296 6.918 -9.553 1.00 76.62 140 ASP A O 1
ATOM 1157 N N . GLU A 1 141 ? -9.373 5.866 -10.027 1.00 76.38 141 GLU A N 1
ATOM 1158 C CA . GLU A 1 141 ? -9.775 5.371 -11.346 1.00 76.38 141 GLU A CA 1
ATOM 1159 C C . GLU A 1 141 ? -9.991 3.855 -11.417 1.00 76.38 141 GLU A C 1
ATOM 1161 O O . GLU A 1 141 ? -10.627 3.377 -12.352 1.00 76.38 141 GLU A O 1
ATOM 1166 N N . CYS A 1 142 ? -9.428 3.072 -10.490 1.00 76.81 142 CYS A N 1
ATOM 1167 C CA . CYS A 1 142 ? -9.320 1.612 -10.639 1.00 76.81 142 CYS A CA 1
ATOM 1168 C C . CYS A 1 142 ? -9.760 0.819 -9.395 1.00 76.81 142 CYS A C 1
ATOM 1170 O O . CYS A 1 142 ? -9.430 -0.364 -9.296 1.00 76.81 142 CYS A O 1
ATOM 1172 N N . ASN A 1 143 ? -10.473 1.442 -8.444 1.00 77.38 143 ASN A N 1
ATOM 1173 C CA . ASN A 1 143 ? -10.880 0.829 -7.166 1.00 77.38 143 ASN A CA 1
ATOM 1174 C C . ASN A 1 143 ? -9.718 0.073 -6.493 1.00 77.38 143 ASN A C 1
ATOM 1176 O O . ASN A 1 143 ? -9.810 -1.110 -6.142 1.00 77.38 143 ASN A O 1
ATOM 1180 N N . LEU A 1 144 ? -8.581 0.763 -6.391 1.00 77.19 144 LEU A N 1
ATOM 1181 C CA . LEU A 1 144 ? -7.360 0.235 -5.797 1.00 77.19 144 LEU A CA 1
ATOM 1182 C C . LEU A 1 144 ? -7.585 -0.139 -4.329 1.00 77.19 144 LEU A C 1
ATOM 1184 O O . LEU A 1 144 ? -8.049 0.682 -3.535 1.00 77.19 144 LEU A O 1
ATOM 1188 N N . PHE A 1 145 ? -7.129 -1.328 -3.942 1.00 75.31 145 PHE A N 1
ATOM 1189 C CA . PHE A 1 145 ? -7.037 -1.739 -2.546 1.00 75.31 145 PHE A CA 1
ATOM 1190 C C . PHE A 1 145 ? -5.584 -2.100 -2.229 1.00 75.31 145 PHE A C 1
ATOM 1192 O O . PHE A 1 145 ? -5.082 -3.170 -2.565 1.00 75.31 145 PHE A O 1
ATOM 1199 N N . VAL A 1 146 ? -4.851 -1.166 -1.629 1.00 69.94 146 VAL A N 1
ATOM 1200 C CA . VAL A 1 146 ? -3.422 -1.374 -1.380 1.00 69.94 146 VAL A CA 1
ATOM 1201 C C . VAL A 1 146 ? -3.233 -2.407 -0.282 1.00 69.94 146 VAL A C 1
ATOM 1203 O O . VAL A 1 146 ? -3.822 -2.260 0.771 1.00 69.94 146 VAL A O 1
ATOM 1206 N N . GLN A 1 147 ? -2.340 -3.372 -0.490 1.00 64.88 147 GLN A N 1
ATOM 1207 C CA . GLN A 1 147 ? -1.597 -4.049 0.572 1.00 64.88 147 GLN A CA 1
ATOM 1208 C C . GLN A 1 147 ? -0.346 -4.672 -0.051 1.00 64.88 147 GLN A C 1
ATOM 1210 O O . GLN A 1 147 ? -0.443 -5.406 -1.026 1.00 64.88 147 GLN A O 1
ATOM 1215 N N . THR A 1 148 ? 0.831 -4.348 0.490 1.00 66.44 148 THR A N 1
ATOM 1216 C CA . THR A 1 148 ? 2.116 -4.710 -0.124 1.00 66.44 148 THR A CA 1
ATOM 1217 C C . THR A 1 148 ? 2.867 -5.724 0.725 1.00 66.44 148 THR A C 1
ATOM 1219 O O . THR A 1 148 ? 3.477 -5.369 1.737 1.00 66.44 148 THR A O 1
ATOM 1222 N N . GLN A 1 149 ? 2.839 -6.983 0.301 1.00 62.34 149 GLN A N 1
ATOM 1223 C CA . GLN A 1 149 ? 3.746 -8.015 0.792 1.00 62.34 149 GLN A CA 1
ATOM 1224 C C . GLN A 1 149 ? 5.112 -7.843 0.112 1.00 62.34 149 GLN A C 1
ATOM 1226 O O . GLN A 1 149 ? 5.177 -7.726 -1.110 1.00 62.34 149 GLN A O 1
ATOM 1231 N N . ASN A 1 150 ? 6.185 -7.817 0.908 1.00 65.88 150 ASN A N 1
ATOM 1232 C CA . ASN A 1 150 ? 7.565 -7.733 0.430 1.00 65.88 150 ASN A CA 1
ATOM 1233 C C . ASN A 1 150 ? 8.258 -9.065 0.695 1.00 65.88 150 ASN A C 1
ATOM 1235 O O . ASN A 1 150 ? 8.778 -9.273 1.790 1.00 65.88 150 ASN A O 1
ATOM 1239 N N . ASN A 1 151 ? 8.297 -9.942 -0.302 1.00 75.38 151 ASN A N 1
ATOM 1240 C CA . ASN A 1 151 ? 9.095 -11.161 -0.214 1.00 75.38 151 ASN A CA 1
ATOM 1241 C C . ASN A 1 151 ? 10.441 -10.911 -0.901 1.00 75.38 151 ASN A C 1
ATOM 1243 O O . ASN A 1 151 ? 10.485 -10.401 -2.025 1.00 75.38 151 ASN A O 1
ATOM 1247 N N . LEU A 1 152 ? 11.531 -11.219 -0.197 1.00 77.25 152 LEU A N 1
ATOM 1248 C CA . LEU A 1 152 ? 12.883 -11.242 -0.745 1.00 77.25 152 LEU A CA 1
ATOM 1249 C C . LEU A 1 152 ? 13.218 -12.692 -1.083 1.00 77.25 152 LEU A C 1
ATOM 1251 O O . LEU A 1 152 ? 13.158 -13.550 -0.207 1.00 77.25 152 LEU A O 1
ATOM 1255 N N . GLU A 1 153 ? 13.578 -12.954 -2.331 1.00 82.62 153 GLU A N 1
ATOM 1256 C CA . GLU A 1 153 ? 13.968 -14.281 -2.795 1.00 82.62 153 GLU A CA 1
ATOM 1257 C C . GLU A 1 153 ? 15.301 -14.189 -3.538 1.00 82.62 153 GLU A C 1
ATOM 1259 O O . GLU A 1 153 ? 15.535 -13.248 -4.294 1.00 82.62 153 GLU A O 1
ATOM 1264 N N . THR A 1 154 ? 16.176 -15.171 -3.346 1.00 77.12 154 THR A N 1
ATOM 1265 C CA . THR A 1 154 ? 17.400 -15.308 -4.144 1.00 77.12 154 THR A CA 1
ATOM 1266 C C . THR A 1 154 ? 17.138 -16.344 -5.227 1.00 77.12 154 THR A C 1
ATOM 1268 O O . THR A 1 154 ? 16.832 -17.494 -4.910 1.00 77.12 154 THR A O 1
ATOM 1271 N N . ARG A 1 155 ? 17.227 -15.958 -6.504 1.00 77.75 155 ARG A N 1
ATOM 1272 C CA . ARG A 1 155 ? 17.016 -16.863 -7.644 1.00 77.75 155 ARG A CA 1
ATOM 1273 C C . ARG A 1 155 ? 18.091 -16.644 -8.702 1.00 77.75 155 ARG A C 1
ATOM 1275 O O . ARG A 1 155 ? 18.270 -15.521 -9.160 1.00 77.75 155 ARG A O 1
ATOM 1282 N N . ASN A 1 156 ? 18.747 -17.725 -9.135 1.00 73.44 156 ASN A N 1
ATOM 1283 C CA . ASN A 1 156 ? 19.726 -17.729 -10.233 1.00 73.44 156 ASN A CA 1
ATOM 1284 C C . ASN A 1 156 ? 20.764 -16.593 -10.120 1.00 73.44 156 ASN A C 1
ATOM 1286 O O . ASN A 1 156 ? 20.883 -15.773 -11.028 1.00 73.44 156 ASN A O 1
ATOM 1290 N N . ASP A 1 157 ? 21.440 -16.504 -8.971 1.00 79.56 157 ASP A N 1
ATOM 1291 C CA . ASP A 1 157 ? 22.445 -15.477 -8.639 1.00 79.56 157 ASP A CA 1
ATOM 1292 C C . ASP A 1 157 ? 21.953 -14.017 -8.645 1.00 79.56 157 ASP A C 1
ATOM 1294 O O . ASP A 1 157 ? 22.750 -13.089 -8.490 1.00 79.56 157 ASP A O 1
ATOM 1298 N N . ASN A 1 158 ? 20.640 -13.798 -8.760 1.00 86.50 158 ASN A N 1
ATOM 1299 C CA . ASN A 1 158 ? 20.005 -12.499 -8.597 1.00 86.50 158 ASN A CA 1
ATOM 1300 C C . ASN A 1 158 ? 19.214 -12.435 -7.287 1.00 86.50 158 ASN A C 1
ATOM 1302 O O . ASN A 1 158 ? 18.613 -13.412 -6.829 1.00 86.50 158 ASN A O 1
ATOM 1306 N N . LEU A 1 159 ? 19.177 -11.239 -6.708 1.00 91.81 159 LEU A N 1
ATOM 1307 C CA . LEU A 1 159 ? 18.261 -10.893 -5.633 1.00 91.81 159 LEU A CA 1
AT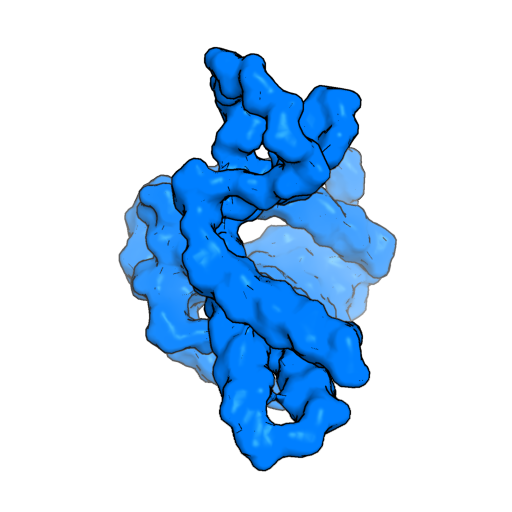OM 1308 C C . LEU A 1 159 ? 16.975 -10.354 -6.250 1.00 91.81 159 LEU A C 1
ATOM 1310 O O . LEU A 1 159 ? 16.984 -9.335 -6.948 1.00 91.81 159 LEU A O 1
ATOM 1314 N N . GLU A 1 160 ? 15.868 -11.027 -5.968 1.00 91.62 160 GLU A N 1
ATOM 1315 C CA . GLU A 1 160 ? 14.541 -10.636 -6.411 1.00 91.62 160 GLU A CA 1
ATOM 1316 C C . GLU A 1 160 ? 13.705 -10.134 -5.232 1.00 91.62 160 GLU A C 1
ATOM 1318 O O . GLU A 1 160 ? 13.690 -10.717 -4.147 1.00 91.62 160 GLU A O 1
ATOM 1323 N N . ARG A 1 161 ? 12.978 -9.036 -5.439 1.00 90.69 161 ARG A N 1
ATOM 1324 C CA . ARG A 1 161 ? 11.992 -8.535 -4.482 1.00 90.69 161 ARG A CA 1
ATOM 1325 C C . ARG A 1 161 ? 10.656 -8.336 -5.167 1.00 90.69 161 ARG A C 1
ATOM 1327 O O . ARG A 1 161 ? 10.566 -7.646 -6.184 1.00 90.69 161 ARG A O 1
ATOM 1334 N N . PHE A 1 162 ? 9.628 -8.914 -4.568 1.00 90.31 162 PHE A N 1
ATOM 1335 C CA . PHE A 1 162 ? 8.262 -8.846 -5.061 1.00 90.31 162 PHE A CA 1
ATOM 1336 C C . PHE A 1 162 ? 7.463 -7.825 -4.261 1.00 90.31 162 PHE A C 1
ATOM 1338 O O . PHE A 1 162 ? 7.597 -7.756 -3.040 1.00 90.31 162 PHE A O 1
ATOM 1345 N N . TYR A 1 163 ? 6.643 -7.050 -4.964 1.00 90.56 163 TYR A N 1
ATOM 1346 C CA . TYR A 1 163 ? 5.664 -6.130 -4.400 1.00 90.56 163 TYR A CA 1
ATOM 1347 C C . TYR A 1 163 ? 4.309 -6.448 -5.003 1.00 90.56 163 TYR A C 1
ATOM 1349 O O . TYR A 1 163 ? 4.131 -6.314 -6.211 1.00 90.56 163 TYR A O 1
ATOM 1357 N N . SER A 1 164 ? 3.355 -6.832 -4.170 1.00 91.12 164 SER A N 1
ATOM 1358 C CA . SER A 1 164 ? 1.988 -7.088 -4.620 1.00 91.12 164 SER A CA 1
ATOM 1359 C C . SER A 1 164 ? 1.087 -5.901 -4.327 1.00 91.12 164 SER A C 1
ATOM 1361 O O . SER A 1 164 ? 1.240 -5.243 -3.304 1.00 91.12 164 SER A O 1
ATOM 1363 N N . ILE A 1 165 ? 0.170 -5.605 -5.242 1.00 91.94 165 ILE A N 1
ATOM 1364 C CA . ILE A 1 165 ? -0.798 -4.514 -5.127 1.00 91.94 165 ILE A CA 1
ATOM 1365 C C . ILE A 1 165 ? -2.165 -5.083 -5.502 1.00 91.94 165 ILE A C 1
ATOM 1367 O O . ILE A 1 165 ? -2.326 -5.591 -6.610 1.00 91.94 165 ILE A O 1
ATOM 1371 N N . GLY A 1 166 ? -3.126 -5.027 -4.580 1.00 91.94 166 GLY A N 1
ATOM 1372 C CA . GLY A 1 166 ? -4.473 -5.555 -4.781 1.00 91.94 166 GLY A CA 1
ATOM 1373 C C . GLY A 1 166 ? -5.422 -4.561 -5.452 1.00 91.94 166 GLY A C 1
ATOM 1374 O O . GLY A 1 166 ? -5.317 -3.343 -5.296 1.00 91.94 166 GLY A O 1
ATOM 1375 N N . PHE A 1 167 ? -6.389 -5.089 -6.191 1.00 92.31 167 PHE A N 1
ATOM 1376 C CA . PHE A 1 167 ? -7.460 -4.320 -6.815 1.00 92.31 167 PHE A CA 1
ATOM 1377 C C . PHE A 1 167 ? -8.792 -5.028 -6.593 1.00 92.31 167 PHE A C 1
ATOM 1379 O O . PHE A 1 167 ? -8.870 -6.257 -6.646 1.00 92.31 167 PHE A O 1
ATOM 1386 N N . GLN A 1 168 ? -9.855 -4.250 -6.384 1.00 90.75 168 GLN A N 1
ATOM 1387 C CA . GLN A 1 168 ? -11.218 -4.787 -6.267 1.00 90.75 168 GLN A CA 1
ATOM 1388 C C . GLN A 1 168 ? -11.841 -5.122 -7.630 1.00 90.75 168 GLN A C 1
ATOM 1390 O O . GLN A 1 168 ? -12.893 -5.759 -7.704 1.00 90.75 168 GLN A O 1
ATOM 1395 N N . LEU A 1 169 ? -11.203 -4.684 -8.718 1.00 91.50 169 LEU A N 1
ATOM 1396 C CA . LEU A 1 169 ? -11.587 -5.039 -10.076 1.00 91.50 169 LEU A CA 1
ATOM 1397 C C . LEU A 1 169 ? -11.016 -6.401 -10.459 1.00 91.50 169 LEU A C 1
ATOM 1399 O O . LEU A 1 169 ? -9.883 -6.740 -10.118 1.00 91.50 169 LEU A O 1
ATOM 1403 N N . ASP A 1 170 ? -11.805 -7.160 -11.209 1.00 92.81 170 ASP A N 1
ATOM 1404 C CA . ASP A 1 170 ? -11.372 -8.420 -11.799 1.00 92.81 170 ASP A CA 1
ATOM 1405 C C . ASP A 1 170 ? -10.247 -8.190 -12.818 1.00 92.81 170 ASP A C 1
ATOM 1407 O O . ASP A 1 170 ? -10.212 -7.166 -13.507 1.00 92.81 170 ASP A O 1
ATOM 1411 N N . GLU A 1 171 ? -9.352 -9.170 -12.957 1.00 94.62 171 GLU A N 1
ATOM 1412 C CA . GLU A 1 171 ? -8.175 -9.086 -13.834 1.00 94.62 171 GLU A CA 1
ATOM 1413 C C . GLU A 1 171 ? -8.562 -8.734 -15.276 1.00 94.62 171 GLU A C 1
ATOM 1415 O O . GLU A 1 171 ? -7.975 -7.845 -15.886 1.00 94.62 171 GLU A O 1
ATOM 1420 N N . GLN A 1 172 ? -9.616 -9.362 -15.802 1.00 93.31 172 GLN A N 1
ATOM 1421 C CA . GLN A 1 172 ? -10.102 -9.119 -17.162 1.00 93.31 172 GLN A CA 1
ATOM 1422 C C . GLN A 1 172 ? -10.590 -7.680 -17.366 1.00 93.31 172 GLN A C 1
ATOM 1424 O O . GLN A 1 172 ? -10.390 -7.108 -18.437 1.00 93.31 172 GLN A O 1
ATOM 1429 N N . ILE A 1 173 ? -11.201 -7.076 -16.345 1.00 92.88 173 ILE A N 1
ATOM 1430 C CA . ILE A 1 173 ? -11.671 -5.687 -16.399 1.00 92.88 173 ILE A CA 1
ATOM 1431 C C . ILE A 1 173 ? -10.468 -4.748 -16.327 1.00 92.88 173 ILE A C 1
ATOM 1433 O O . ILE A 1 173 ? -10.325 -3.860 -17.169 1.00 92.88 173 ILE A O 1
ATOM 1437 N N . LEU A 1 174 ? -9.570 -4.979 -15.367 1.00 91.75 174 LEU A N 1
ATOM 1438 C CA . LEU A 1 174 ? -8.382 -4.152 -15.171 1.00 91.75 174 LEU A CA 1
ATOM 1439 C C . LEU A 1 174 ? -7.434 -4.221 -16.382 1.00 91.75 174 LEU A C 1
ATOM 1441 O O . LEU A 1 174 ? -6.908 -3.194 -16.807 1.00 91.75 174 LEU A O 1
ATOM 1445 N N . SER A 1 175 ? -7.319 -5.394 -17.018 1.00 90.44 175 SER A N 1
ATOM 1446 C CA . SER A 1 175 ? -6.529 -5.629 -18.239 1.00 90.44 175 SER A CA 1
ATOM 1447 C C . SER A 1 175 ? -7.020 -4.848 -19.470 1.00 90.44 175 SER A C 1
ATOM 1449 O O . SER A 1 175 ? -6.289 -4.670 -20.442 1.00 90.44 175 SER A O 1
ATOM 1451 N N . ARG A 1 176 ? -8.254 -4.334 -19.435 1.00 92.19 176 ARG A N 1
ATOM 1452 C CA . ARG A 1 176 ? -8.830 -3.483 -20.490 1.00 92.19 176 ARG A CA 1
ATOM 1453 C C . ARG A 1 176 ? -8.952 -2.025 -20.053 1.00 92.19 176 ARG A C 1
ATOM 1455 O O . ARG A 1 176 ? -9.415 -1.180 -20.821 1.00 92.19 176 ARG A O 1
ATOM 1462 N N . HIS A 1 177 ? -8.543 -1.706 -18.827 1.00 93.12 177 HIS A N 1
ATOM 1463 C CA . HIS A 1 177 ? -8.721 -0.386 -18.251 1.00 93.12 177 HIS A CA 1
ATOM 1464 C C . HIS A 1 177 ? -7.639 0.580 -18.752 1.00 93.12 177 HIS A C 1
ATOM 1466 O O . HIS A 1 177 ? -6.498 0.577 -18.292 1.00 93.12 177 HIS A O 1
ATOM 1472 N N . ARG A 1 178 ? -7.996 1.449 -19.706 1.00 92.00 178 ARG A N 1
ATOM 1473 C CA . ARG A 1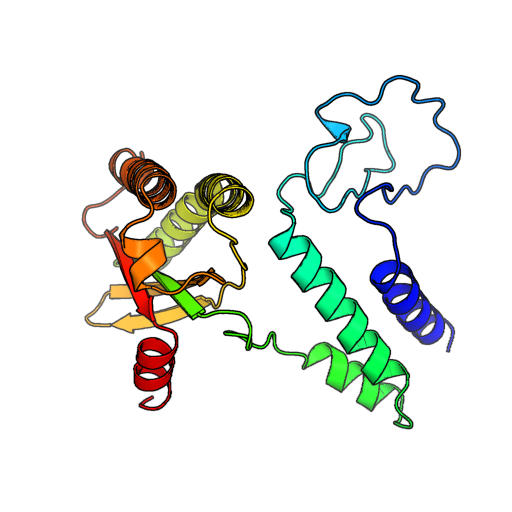 178 ? -7.044 2.355 -20.376 1.00 92.00 178 ARG A CA 1
ATOM 1474 C C . ARG A 1 178 ? -6.242 3.224 -19.404 1.00 92.00 178 ARG A C 1
ATOM 1476 O O . ARG A 1 178 ? -5.038 3.383 -19.583 1.00 92.00 178 ARG A O 1
ATOM 1483 N N . LYS A 1 179 ? -6.893 3.791 -18.381 1.00 90.44 179 LYS A N 1
ATOM 1484 C CA . LYS A 1 179 ? -6.214 4.658 -17.404 1.00 90.44 179 LYS A CA 1
ATOM 1485 C C . LYS A 1 179 ? -5.191 3.884 -16.574 1.00 90.44 179 LYS A C 1
ATOM 1487 O O . LYS A 1 179 ? -4.089 4.381 -16.384 1.00 90.44 179 LYS A O 1
ATOM 1492 N N . PHE A 1 180 ? -5.515 2.647 -16.189 1.00 93.19 180 PHE A N 1
ATOM 1493 C CA . PHE A 1 180 ? -4.594 1.775 -15.459 1.00 93.19 180 PHE A CA 1
ATOM 1494 C C . PHE A 1 180 ? -3.305 1.540 -16.255 1.00 93.19 180 PHE A C 1
ATOM 1496 O O . PHE A 1 180 ? -2.218 1.778 -15.736 1.00 93.19 180 PHE A O 1
ATOM 1503 N N . TYR A 1 181 ? -3.412 1.154 -17.531 1.00 92.31 181 TYR A N 1
ATOM 1504 C CA . TYR A 1 181 ? -2.227 0.932 -18.369 1.00 92.31 181 TYR A CA 1
ATOM 1505 C C . TYR A 1 181 ? -1.445 2.203 -18.653 1.00 92.31 181 TYR A C 1
ATOM 1507 O O . TYR A 1 181 ? -0.220 2.161 -18.652 1.00 92.31 181 TYR A O 1
ATOM 1515 N N . ASN A 1 182 ? -2.119 3.333 -18.867 1.00 93.00 182 ASN A N 1
ATOM 1516 C CA . ASN A 1 182 ? -1.425 4.606 -19.037 1.00 93.00 182 ASN A CA 1
ATOM 1517 C C . ASN A 1 182 ? -0.581 4.936 -17.797 1.00 93.00 182 ASN A C 1
ATOM 1519 O O . ASN A 1 182 ? 0.602 5.239 -17.936 1.00 93.00 182 ASN A O 1
ATOM 1523 N N . SER A 1 183 ? -1.154 4.809 -16.597 1.00 93.31 183 SER A N 1
ATOM 1524 C CA . SER A 1 183 ? -0.433 5.018 -15.336 1.00 93.31 183 SER A CA 1
ATOM 1525 C C . SER A 1 183 ? 0.678 3.986 -15.121 1.00 93.31 183 SER A C 1
ATOM 1527 O O . SER A 1 183 ? 1.775 4.345 -14.694 1.00 93.31 183 SER A O 1
ATOM 1529 N N . LEU A 1 184 ? 0.446 2.711 -15.454 1.00 94.00 184 LEU A N 1
ATOM 1530 C CA . LEU A 1 184 ? 1.447 1.647 -15.332 1.00 94.00 184 LEU A CA 1
ATOM 1531 C C . LEU A 1 184 ? 2.622 1.840 -16.300 1.00 94.00 184 LEU A C 1
ATOM 1533 O O . LEU A 1 184 ? 3.775 1.627 -15.918 1.00 94.00 184 LEU A O 1
ATOM 1537 N N . ASN A 1 185 ? 2.350 2.274 -17.530 1.00 93.44 185 ASN A N 1
ATOM 1538 C CA . ASN A 1 185 ? 3.372 2.586 -18.525 1.00 93.44 185 ASN A CA 1
ATOM 1539 C C . ASN A 1 185 ? 4.189 3.801 -18.090 1.00 93.44 185 ASN A C 1
ATOM 1541 O O . ASN A 1 185 ? 5.409 3.697 -18.019 1.00 93.44 185 ASN A O 1
ATOM 1545 N N . GLN A 1 186 ? 3.536 4.896 -17.685 1.00 93.75 186 GLN A N 1
ATOM 1546 C CA . GLN A 1 186 ? 4.228 6.074 -17.153 1.00 93.75 186 GLN A CA 1
ATOM 1547 C C . GLN A 1 186 ? 5.103 5.720 -15.949 1.00 93.75 186 GLN A C 1
ATOM 1549 O O . GLN A 1 186 ? 6.242 6.174 -15.862 1.00 93.75 186 GLN A O 1
ATOM 1554 N N . PHE A 1 187 ? 4.598 4.886 -15.034 1.00 94.25 187 PHE A N 1
ATOM 1555 C CA . PHE A 1 187 ? 5.367 4.375 -13.903 1.00 94.25 187 PHE A CA 1
ATOM 1556 C C . PHE A 1 187 ? 6.580 3.557 -14.362 1.00 94.25 187 PHE A C 1
ATOM 1558 O O . PHE A 1 187 ? 7.686 3.789 -13.877 1.00 94.25 187 PHE A O 1
ATOM 1565 N N . SER A 1 188 ? 6.397 2.649 -15.321 1.00 92.75 188 SER A N 1
ATOM 1566 C CA . SER A 1 188 ? 7.458 1.782 -15.851 1.00 92.75 188 SER A CA 1
ATOM 1567 C C . SER A 1 188 ? 8.540 2.569 -16.601 1.00 92.75 188 SER A C 1
ATOM 1569 O O . SER A 1 188 ? 9.729 2.292 -16.444 1.00 92.75 188 SER A O 1
ATOM 1571 N N . GLU A 1 189 ? 8.158 3.598 -17.357 1.00 93.12 189 GLU A N 1
ATOM 1572 C CA . GLU A 1 189 ? 9.075 4.482 -18.085 1.00 93.12 189 GLU A CA 1
ATOM 1573 C C . GLU A 1 189 ? 10.043 5.220 -17.151 1.00 93.12 189 GLU A C 1
ATOM 1575 O O . GLU A 1 189 ? 11.205 5.421 -17.507 1.00 93.12 189 GLU A O 1
ATOM 1580 N N . GLN A 1 190 ? 9.628 5.544 -15.918 1.00 93.00 190 GLN A N 1
ATOM 1581 C CA . GLN A 1 190 ? 10.520 6.176 -14.933 1.00 93.00 190 GLN A CA 1
ATOM 1582 C C . GLN A 1 190 ? 11.749 5.314 -14.615 1.00 93.00 190 GLN A C 1
ATOM 1584 O O . GLN A 1 190 ? 12.803 5.846 -14.273 1.00 93.00 190 GLN A O 1
ATOM 1589 N N . PHE A 1 191 ? 11.646 3.988 -14.730 1.00 91.88 191 PHE A N 1
ATOM 1590 C CA . PHE A 1 191 ? 12.774 3.089 -14.483 1.00 91.88 191 PHE A CA 1
ATOM 1591 C C . PHE A 1 191 ? 13.755 3.058 -15.648 1.00 91.88 191 PHE A C 1
ATOM 1593 O O . PHE A 1 191 ? 14.921 2.733 -15.441 1.00 91.88 191 PHE A O 1
ATOM 1600 N N . ILE A 1 192 ? 13.320 3.429 -16.855 1.00 89.25 192 ILE A N 1
ATOM 1601 C CA . ILE A 1 192 ? 14.203 3.508 -18.019 1.00 89.25 192 ILE A CA 1
ATOM 1602 C C . ILE A 1 192 ? 15.203 4.651 -17.839 1.00 89.25 192 ILE A C 1
ATOM 1604 O O . ILE A 1 192 ? 16.389 4.460 -18.092 1.00 89.25 192 ILE A O 1
ATOM 1608 N N . ILE A 1 193 ? 14.729 5.791 -17.332 1.00 88.88 193 ILE A N 1
ATOM 1609 C CA . ILE A 1 193 ? 15.499 7.031 -17.145 1.00 88.88 193 ILE A CA 1
ATOM 1610 C C . ILE A 1 193 ? 16.154 7.151 -15.757 1.00 88.88 193 ILE A C 1
ATOM 1612 O O . ILE A 1 193 ? 16.556 8.240 -15.345 1.00 88.88 193 ILE A O 1
ATOM 1616 N N . CYS A 1 194 ? 16.226 6.060 -14.988 1.00 89.69 194 CYS A N 1
ATOM 1617 C CA . CYS A 1 194 ? 16.820 6.098 -13.656 1.00 89.69 194 CYS A CA 1
ATOM 1618 C C . CYS A 1 194 ? 18.339 6.379 -13.746 1.00 89.69 194 CYS A C 1
ATOM 1620 O O . CYS A 1 194 ? 19.052 5.630 -14.414 1.00 89.69 194 CYS A O 1
ATOM 1622 N N . PRO A 1 195 ? 18.860 7.420 -13.064 1.00 88.50 195 PRO A N 1
ATOM 1623 C CA . PRO A 1 195 ? 20.213 7.935 -13.305 1.00 88.50 195 PRO A CA 1
ATOM 1624 C C . PRO A 1 195 ? 21.345 6.994 -12.871 1.00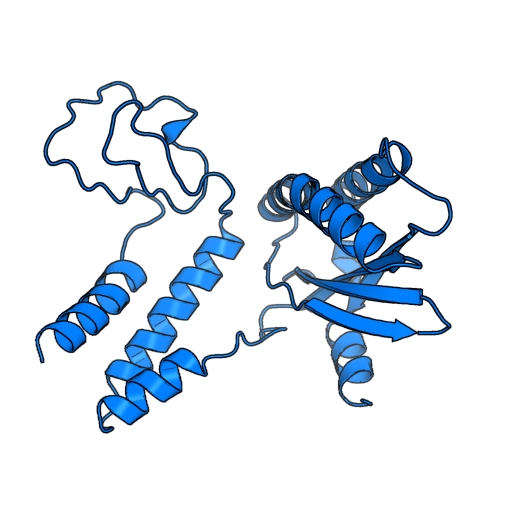 88.50 195 PRO A C 1
ATOM 1626 O O . PRO A 1 195 ? 22.459 7.117 -13.361 1.00 88.50 195 PRO A O 1
ATOM 1629 N N . PHE A 1 196 ? 21.074 6.066 -11.954 1.00 89.62 196 PHE A N 1
ATOM 1630 C CA . PHE A 1 196 ? 22.046 5.086 -11.450 1.00 89.62 196 PHE A CA 1
ATOM 1631 C C . PHE A 1 196 ? 21.726 3.659 -11.908 1.00 89.62 196 PHE A C 1
ATOM 1633 O O . PHE A 1 196 ? 22.201 2.694 -11.313 1.00 89.62 196 PHE A O 1
ATOM 1640 N N . ARG A 1 197 ? 20.880 3.508 -12.933 1.00 92.06 197 ARG A N 1
ATOM 1641 C CA . ARG A 1 197 ? 20.505 2.196 -13.455 1.00 92.06 197 ARG A CA 1
ATOM 1642 C C . ARG A 1 197 ? 21.722 1.480 -14.036 1.00 92.06 197 ARG A C 1
ATOM 1644 O O . ARG A 1 197 ? 22.425 2.028 -14.879 1.00 92.06 197 ARG A O 1
ATOM 1651 N N . THR A 1 198 ? 21.893 0.224 -13.647 1.00 92.38 198 THR A N 1
ATOM 1652 C CA . THR A 1 198 ? 22.812 -0.732 -14.273 1.00 92.38 198 THR A CA 1
ATOM 1653 C C . THR A 1 198 ? 22.026 -1.795 -15.050 1.00 92.38 198 THR A C 1
ATOM 1655 O O . THR A 1 198 ? 20.819 -1.963 -14.854 1.00 92.38 198 THR A O 1
ATOM 1658 N N . ASP A 1 199 ? 22.692 -2.550 -15.927 1.00 91.88 199 ASP A N 1
ATOM 1659 C CA . ASP A 1 199 ? 22.048 -3.595 -16.749 1.00 91.88 199 ASP A CA 1
ATOM 1660 C C . ASP A 1 199 ? 21.488 -4.770 -15.928 1.00 91.88 199 ASP A C 1
ATOM 1662 O O . ASP A 1 199 ? 20.596 -5.506 -16.369 1.00 91.88 199 ASP A O 1
ATOM 1666 N N . THR A 1 200 ? 22.002 -4.943 -14.711 1.00 92.75 200 THR A N 1
ATOM 1667 C CA . THR A 1 200 ? 21.541 -5.935 -13.735 1.00 92.75 200 THR A CA 1
ATOM 1668 C C . THR A 1 200 ? 20.221 -5.523 -13.084 1.00 92.75 200 THR A C 1
ATOM 1670 O O . THR A 1 200 ? 19.491 -6.396 -12.618 1.00 92.75 200 THR A O 1
ATOM 1673 N N . MET A 1 201 ? 19.878 -4.229 -13.083 1.00 94.44 201 MET A N 1
ATOM 1674 C CA . MET A 1 201 ? 18.662 -3.698 -12.469 1.00 94.44 201 MET A CA 1
ATOM 1675 C C . MET A 1 201 ? 17.474 -3.794 -13.423 1.00 94.44 201 MET A C 1
ATOM 1677 O O . MET A 1 201 ? 17.335 -3.034 -14.388 1.00 94.44 201 MET A O 1
ATOM 1681 N N . LYS A 1 202 ? 16.572 -4.730 -13.126 1.00 94.00 202 LYS A N 1
ATOM 1682 C CA . LYS A 1 202 ? 15.368 -4.988 -13.918 1.00 94.00 202 LYS A CA 1
ATOM 1683 C C . LYS A 1 202 ? 14.117 -4.796 -13.073 1.00 94.00 202 LYS 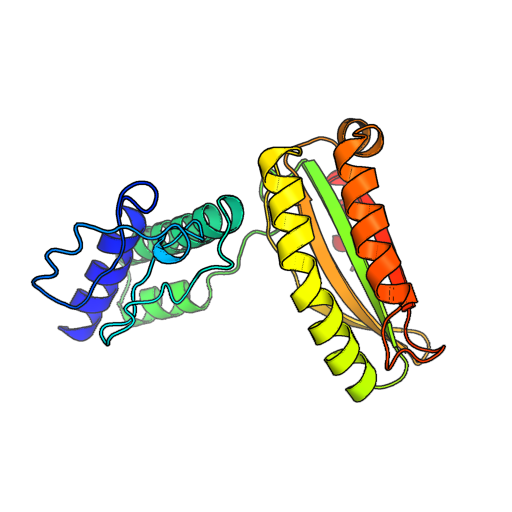A C 1
ATOM 1685 O O . LYS A 1 202 ? 14.075 -5.153 -11.895 1.00 94.00 202 LYS A O 1
ATOM 1690 N N . ILE A 1 203 ? 13.090 -4.226 -13.692 1.00 93.88 203 ILE A N 1
ATOM 1691 C CA . ILE A 1 203 ? 11.722 -4.232 -13.182 1.00 93.88 203 ILE A CA 1
ATOM 1692 C C . ILE A 1 203 ? 10.839 -4.935 -14.206 1.00 93.88 203 ILE A C 1
ATOM 1694 O O . ILE A 1 203 ? 10.989 -4.749 -15.411 1.00 93.88 203 ILE A O 1
ATOM 1698 N N . SER A 1 204 ? 9.941 -5.771 -13.716 1.00 94.44 204 SER A N 1
ATOM 1699 C CA . SER A 1 204 ? 8.891 -6.400 -14.512 1.00 94.44 204 SER A CA 1
ATOM 1700 C C . SER A 1 204 ? 7.611 -6.410 -13.697 1.00 94.44 204 SER A C 1
ATOM 1702 O O . SER A 1 204 ? 7.652 -6.237 -12.476 1.00 94.44 204 SER A O 1
ATOM 1704 N N . TYR A 1 205 ? 6.479 -6.596 -14.358 1.00 95.06 205 TYR A N 1
ATOM 1705 C CA . TYR A 1 205 ? 5.204 -6.729 -13.681 1.00 95.06 205 TYR A CA 1
ATOM 1706 C C . TYR A 1 205 ? 4.406 -7.891 -14.258 1.00 95.06 205 TYR A C 1
ATOM 1708 O O . TYR A 1 205 ? 4.583 -8.271 -15.415 1.00 95.06 205 TYR A O 1
ATOM 1716 N N . LYS A 1 206 ? 3.514 -8.439 -13.438 1.00 94.94 206 LYS A N 1
ATOM 1717 C CA . LYS A 1 206 ? 2.516 -9.428 -13.829 1.00 94.94 206 LYS A CA 1
ATOM 1718 C C . LYS A 1 206 ? 1.191 -9.038 -13.190 1.00 94.94 206 LYS A C 1
ATOM 1720 O O . LYS A 1 206 ? 1.118 -8.892 -11.972 1.00 94.94 206 LYS A O 1
ATOM 1725 N N . LEU A 1 207 ? 0.168 -8.845 -14.013 1.00 95.56 207 LEU A N 1
ATOM 1726 C CA . LEU A 1 207 ? -1.211 -8.747 -13.550 1.00 95.56 207 LEU A CA 1
ATOM 1727 C C . LEU A 1 207 ? -1.795 -10.164 -13.527 1.00 95.56 207 LEU A C 1
ATOM 1729 O O . LEU A 1 207 ? -1.568 -10.919 -14.470 1.00 95.56 207 LEU A O 1
ATOM 1733 N N . MET A 1 208 ? -2.480 -10.536 -12.451 1.00 95.31 208 MET A N 1
ATOM 1734 C CA . MET A 1 208 ? -3.077 -11.864 -12.312 1.00 95.31 208 MET A CA 1
ATOM 1735 C C . MET A 1 208 ? -4.373 -11.829 -11.508 1.00 95.31 208 MET A C 1
ATOM 1737 O O . MET A 1 208 ? -4.580 -10.942 -10.672 1.00 95.31 208 MET A O 1
ATOM 1741 N N . SER A 1 209 ? -5.233 -12.814 -11.745 1.00 95.06 209 SER A N 1
ATOM 1742 C CA . SER A 1 209 ? -6.407 -13.064 -10.922 1.00 95.06 209 SER A CA 1
ATOM 1743 C C . SER A 1 209 ? -6.026 -13.514 -9.507 1.00 95.06 209 SER A C 1
ATOM 1745 O O . SER A 1 209 ? -4.943 -14.049 -9.254 1.00 95.06 209 SER A O 1
ATOM 1747 N N . ILE A 1 210 ? -6.955 -13.337 -8.567 1.00 91.62 210 ILE A N 1
ATOM 1748 C CA . ILE A 1 210 ? -6.814 -13.860 -7.204 1.00 91.62 210 ILE A CA 1
ATOM 1749 C C . ILE A 1 210 ? -6.680 -15.392 -7.165 1.00 91.62 210 ILE A C 1
ATOM 1751 O O . ILE A 1 210 ? -6.003 -15.943 -6.297 1.00 91.62 210 ILE A O 1
ATOM 1755 N N . LEU A 1 211 ? -7.304 -16.087 -8.121 1.00 91.75 211 LEU A N 1
ATOM 1756 C CA . LEU A 1 211 ? -7.247 -17.543 -8.237 1.00 91.75 211 LEU A CA 1
ATOM 1757 C C . LEU A 1 211 ? -5.835 -18.000 -8.611 1.00 91.75 211 LEU A C 1
ATOM 1759 O O . LEU A 1 211 ? -5.289 -18.894 -7.965 1.00 91.75 211 LEU A O 1
ATOM 1763 N N . ASP A 1 212 ? -5.221 -17.351 -9.601 1.00 92.44 212 ASP A N 1
ATOM 1764 C CA . ASP A 1 212 ? -3.857 -17.666 -10.034 1.00 92.44 212 ASP A CA 1
ATOM 1765 C C . ASP A 1 212 ? -2.837 -17.370 -8.937 1.00 92.44 212 ASP A C 1
ATOM 1767 O O . ASP A 1 212 ? -1.949 -18.184 -8.684 1.00 92.44 212 ASP A O 1
ATOM 1771 N N . TRP A 1 213 ? -3.012 -16.254 -8.223 1.00 89.94 213 TRP A N 1
ATOM 1772 C CA . TRP A 1 213 ? -2.193 -15.916 -7.060 1.00 89.94 213 TRP A CA 1
ATOM 1773 C C . TRP A 1 213 ? -2.221 -17.018 -5.993 1.00 89.94 213 TRP A C 1
ATOM 1775 O O . TRP A 1 213 ? -1.173 -17.498 -5.554 1.00 89.94 213 TRP A O 1
ATOM 1785 N N . ASN A 1 214 ? -3.419 -17.462 -5.602 1.00 88.25 214 ASN A N 1
ATOM 1786 C CA . ASN A 1 214 ? -3.577 -18.515 -4.599 1.00 88.25 214 ASN A CA 1
ATOM 1787 C C . ASN A 1 214 ? -2.956 -19.839 -5.068 1.00 88.25 214 ASN A C 1
ATOM 1789 O O . ASN A 1 214 ? -2.275 -20.509 -4.292 1.00 88.25 214 ASN A O 1
ATOM 1793 N N . ASN A 1 215 ? -3.112 -20.186 -6.348 1.00 88.00 215 ASN A N 1
ATOM 1794 C CA . ASN A 1 215 ? -2.502 -21.380 -6.934 1.00 88.00 215 ASN A CA 1
ATOM 1795 C C . ASN A 1 215 ? -0.964 -21.336 -6.921 1.00 88.00 215 ASN A C 1
ATOM 1797 O O . ASN A 1 215 ? -0.322 -22.375 -6.760 1.00 88.00 215 ASN A O 1
ATOM 1801 N N . GLU A 1 216 ? -0.359 -20.160 -7.098 1.00 83.94 216 GLU A N 1
ATOM 1802 C CA . GLU A 1 216 ? 1.098 -19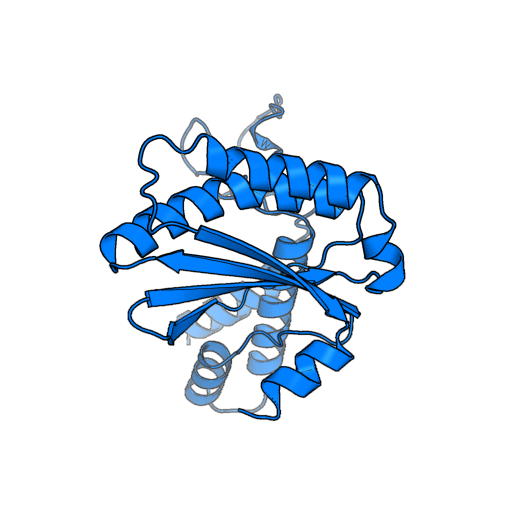.977 -7.056 1.00 83.94 216 GLU A CA 1
ATOM 1803 C C . GLU A 1 216 ? 1.670 -19.980 -5.632 1.00 83.94 216 GLU A C 1
ATOM 1805 O O . GLU A 1 216 ? 2.846 -20.299 -5.445 1.00 83.94 216 GLU A O 1
ATOM 1810 N N . HIS A 1 217 ? 0.869 -19.631 -4.624 1.00 77.06 217 HIS A N 1
ATOM 1811 C CA . HIS A 1 217 ? 1.315 -19.533 -3.230 1.00 77.06 217 HIS A CA 1
ATOM 1812 C C . HIS A 1 217 ? 0.915 -20.706 -2.339 1.00 77.06 217 HIS A C 1
ATOM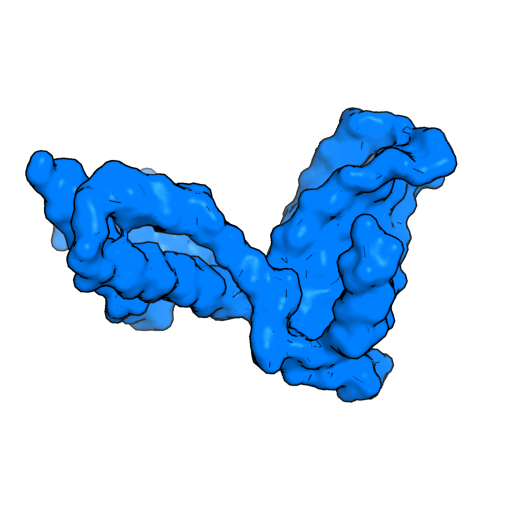 1814 O O . HIS A 1 217 ? 1.554 -20.899 -1.315 1.00 77.06 217 HIS A O 1
ATOM 1820 N N . MET A 1 218 ? -0.043 -21.542 -2.745 1.00 64.44 218 MET A N 1
ATOM 1821 C CA . MET A 1 218 ? -0.292 -22.836 -2.089 1.00 64.44 218 MET A CA 1
ATOM 1822 C C . MET A 1 218 ? 0.686 -23.941 -2.519 1.00 64.44 218 MET A C 1
ATOM 1824 O O . MET A 1 218 ? 0.723 -25.001 -1.904 1.00 64.44 218 MET A O 1
ATOM 1828 N N . LYS A 1 219 ? 1.464 -23.723 -3.588 1.00 53.75 219 LYS A N 1
ATOM 1829 C CA . LYS A 1 219 ? 2.479 -24.673 -4.084 1.00 53.75 219 LYS A CA 1
ATOM 1830 C C . LYS A 1 219 ? 3.871 -24.485 -3.460 1.00 53.75 219 LYS A C 1
ATOM 1832 O O . LYS A 1 219 ? 4.787 -25.212 -3.838 1.00 53.75 219 LYS A O 1
ATOM 1837 N N . LYS A 1 220 ? 4.041 -23.500 -2.577 1.00 48.62 220 LYS A N 1
ATOM 1838 C CA . LYS A 1 220 ? 5.270 -23.242 -1.815 1.00 48.62 220 LYS A CA 1
ATOM 1839 C C . LYS A 1 220 ? 5.074 -23.677 -0.372 1.00 48.62 220 LYS A C 1
ATOM 1841 O O . LYS A 1 220 ? 6.068 -24.169 0.198 1.00 48.62 220 LYS A O 1
#

Foldseek 3Di:
DVVLVVVLCVLVCLLPPPLQPDAAEPEDDDPCPDPDPQQPAASHFYFDNDPVGGGPHNLHDPLNSVQVSVLSVVLNVLSPDPDDPVVSVVVSVVDDDPPPDPLFFKKKKKKKKAQDPVLVVVLVVLLVVLVSVLQNQCVVQFQWNADWDWDWDQDPNIIMIMTMTTGSDHLVVLVPRPSNVVSVVVSQVSLVVDPPDDPRIDMDIDMDTPVVVCVVVVVD